Protein AF-A0A3B6U710-F1 (afdb_monomer_lite)

Organism: Triticum aestivum (NCBI:txid4565)

Radius of gyration: 18.51 Å; chains: 1; bounding box: 38×47×46 Å

pLDDT: mean 79.63, std 14.97, range [33.91, 98.0]

Structure (mmCIF, N/CA/C/O backbone):
data_AF-A0A3B6U710-F1
#
_entry.id   AF-A0A3B6U710-F1
#
loop_
_atom_site.group_PDB
_atom_site.id
_atom_site.type_symbol
_atom_site.label_atom_id
_atom_site.label_alt_id
_atom_site.label_comp_id
_atom_site.label_asym_id
_atom_site.label_entity_id
_atom_site.label_seq_id
_atom_site.pdbx_PDB_ins_code
_atom_site.Cartn_x
_atom_site.Cartn_y
_atom_site.Cartn_z
_atom_site.occupancy
_atom_site.B_iso_or_equiv
_atom_site.auth_seq_id
_atom_site.auth_comp_id
_atom_site.auth_asym_id
_atom_site.auth_atom_id
_atom_site.pdbx_PDB_model_num
ATOM 1 N N . MET A 1 1 ? -4.276 -5.204 -6.661 1.00 70.19 1 MET A N 1
ATOM 2 C CA . MET A 1 1 ? -5.181 -5.938 -5.745 1.00 70.19 1 MET A CA 1
ATOM 3 C C . MET A 1 1 ? -4.493 -6.264 -4.421 1.00 70.19 1 MET A C 1
ATOM 5 O O . MET A 1 1 ? -5.089 -6.031 -3.386 1.00 70.19 1 MET A O 1
ATOM 9 N N . GLN A 1 2 ? -3.241 -6.730 -4.441 1.00 84.25 2 GLN A N 1
ATOM 10 C CA . GLN A 1 2 ? -2.443 -7.056 -3.250 1.00 84.25 2 GLN A CA 1
ATOM 11 C C . GLN A 1 2 ? -2.265 -5.856 -2.309 1.00 84.25 2 GLN A C 1
ATOM 13 O O . GLN A 1 2 ? -2.496 -5.973 -1.114 1.00 84.25 2 GLN A O 1
ATOM 18 N N . VAL A 1 3 ? -1.920 -4.686 -2.856 1.00 84.31 3 VAL A N 1
ATOM 19 C CA . VAL A 1 3 ? -1.771 -3.455 -2.062 1.00 84.31 3 VAL A CA 1
ATOM 20 C C . VAL A 1 3 ? -3.086 -3.057 -1.385 1.00 84.31 3 VAL A C 1
ATOM 22 O O . VAL A 1 3 ? -3.087 -2.728 -0.208 1.00 84.31 3 VAL A O 1
ATOM 25 N N . GLU A 1 4 ? -4.218 -3.174 -2.084 1.00 86.25 4 GLU A N 1
ATOM 26 C CA . GLU A 1 4 ? -5.533 -2.858 -1.510 1.00 86.25 4 GLU A CA 1
ATOM 27 C C . GLU A 1 4 ? -5.940 -3.845 -0.403 1.00 86.25 4 GLU A C 1
ATOM 29 O O . GLU A 1 4 ? -6.604 -3.453 0.551 1.00 86.25 4 GLU A O 1
ATOM 34 N N . MET A 1 5 ? -5.520 -5.116 -0.485 1.00 90.81 5 MET A N 1
ATOM 35 C CA . MET A 1 5 ? -5.716 -6.085 0.604 1.00 90.81 5 MET A CA 1
ATOM 36 C C . MET A 1 5 ? -4.957 -5.657 1.863 1.00 90.81 5 MET A C 1
ATOM 38 O O . MET A 1 5 ? -5.516 -5.702 2.954 1.00 90.81 5 MET A O 1
ATOM 42 N N . VAL A 1 6 ? -3.716 -5.190 1.706 1.00 88.31 6 VAL A N 1
ATOM 43 C CA . VAL A 1 6 ? -2.879 -4.685 2.806 1.00 88.31 6 VAL A CA 1
ATOM 44 C C . VAL A 1 6 ? -3.433 -3.378 3.373 1.00 88.31 6 VAL A C 1
ATOM 46 O O . VAL A 1 6 ? -3.514 -3.233 4.587 1.00 88.31 6 VAL A O 1
ATOM 49 N N . HIS A 1 7 ? -3.880 -2.462 2.515 1.00 86.44 7 HIS A N 1
ATOM 50 C CA . HIS A 1 7 ? -4.551 -1.233 2.934 1.00 86.44 7 HIS A CA 1
ATOM 51 C C . HIS A 1 7 ? -5.850 -1.528 3.698 1.00 86.44 7 HIS A C 1
ATOM 53 O O . HIS A 1 7 ? -6.111 -0.971 4.755 1.00 86.44 7 HIS A O 1
ATOM 59 N N . THR A 1 8 ? -6.667 -2.458 3.200 1.00 90.19 8 THR A N 1
ATOM 60 C CA . THR A 1 8 ? -7.902 -2.855 3.888 1.00 90.19 8 THR A CA 1
ATOM 61 C C . THR A 1 8 ? -7.593 -3.505 5.235 1.00 90.19 8 THR A C 1
ATOM 63 O O . THR A 1 8 ? -8.267 -3.214 6.218 1.00 90.19 8 THR A O 1
ATOM 66 N N . MET A 1 9 ? -6.563 -4.353 5.293 1.00 91.62 9 MET A N 1
ATOM 67 C CA . MET A 1 9 ? -6.081 -4.958 6.533 1.00 91.62 9 MET A CA 1
ATOM 68 C C . MET A 1 9 ? -5.688 -3.895 7.564 1.00 91.62 9 MET A C 1
ATOM 70 O O . MET A 1 9 ? -6.132 -3.984 8.707 1.00 91.62 9 MET A O 1
ATOM 74 N N . SER A 1 10 ? -4.919 -2.875 7.164 1.00 88.62 10 SER A N 1
ATOM 75 C CA . SER A 1 10 ? -4.471 -1.830 8.090 1.00 88.62 10 SER A CA 1
ATOM 76 C C . SER A 1 10 ? -5.643 -1.046 8.670 1.00 88.62 10 SER A C 1
ATOM 78 O O . SER A 1 10 ? -5.697 -0.858 9.879 1.00 88.62 10 SER A O 1
ATOM 80 N N . LEU A 1 11 ? -6.630 -0.694 7.838 1.00 89.44 11 LEU A N 1
ATOM 81 C CA . LEU A 1 11 ? -7.843 -0.002 8.280 1.00 89.44 11 LEU A CA 1
ATOM 82 C C . LEU A 1 11 ? -8.676 -0.837 9.263 1.00 89.44 11 LEU A C 1
ATOM 84 O O . LEU A 1 11 ? -9.144 -0.313 10.266 1.00 89.44 11 LEU A O 1
ATOM 88 N N . VAL A 1 12 ? -8.853 -2.137 8.998 1.00 91.38 12 VAL A N 1
ATOM 89 C CA . VAL A 1 12 ? -9.599 -3.026 9.909 1.00 91.38 12 VAL A CA 1
ATOM 90 C C . VAL A 1 12 ? -8.900 -3.140 11.265 1.00 91.38 12 VAL A C 1
ATOM 92 O O . VAL A 1 12 ? -9.577 -3.221 12.289 1.00 91.38 12 VAL A O 1
ATOM 95 N N . HIS A 1 13 ? -7.566 -3.150 11.272 1.00 90.50 13 HIS A N 1
ATOM 96 C CA . HIS A 1 13 ? -6.779 -3.188 12.499 1.00 90.50 13 HIS A CA 1
ATOM 97 C C . HIS A 1 13 ? -6.835 -1.854 13.259 1.00 90.50 13 HIS A C 1
ATOM 99 O O . HIS A 1 13 ? -7.014 -1.867 14.474 1.00 90.50 13 HIS A O 1
ATOM 105 N N . ASP A 1 14 ? -6.737 -0.721 12.555 1.00 88.19 14 ASP A N 1
ATOM 106 C CA . ASP A 1 14 ? -6.836 0.624 13.141 1.00 88.19 14 ASP A CA 1
ATOM 107 C C . ASP A 1 14 ? -8.202 0.863 13.800 1.00 88.19 14 ASP A C 1
ATOM 109 O O . ASP A 1 14 ? -8.270 1.469 14.866 1.00 88.19 14 ASP A O 1
ATOM 113 N N . ASP A 1 15 ? -9.278 0.317 13.226 1.00 90.56 15 ASP A N 1
ATOM 114 C CA . ASP A 1 15 ? -10.631 0.460 13.768 1.00 90.56 15 ASP A CA 1
ATOM 115 C C . ASP A 1 15 ? -10.836 -0.274 15.112 1.00 90.56 15 ASP A C 1
ATOM 117 O O . ASP A 1 15 ? -11.856 -0.060 15.759 1.00 90.56 15 ASP A O 1
ATOM 121 N N . LEU A 1 16 ? -9.945 -1.180 15.539 1.00 89.94 16 LEU A N 1
ATOM 122 C CA . LEU A 1 16 ? -10.149 -1.972 16.763 1.00 89.94 16 LEU A CA 1
ATOM 123 C C . LEU A 1 16 ? -10.201 -1.100 18.036 1.00 89.94 16 LEU A C 1
ATOM 125 O O . LEU A 1 16 ? -9.501 -0.087 18.107 1.00 89.94 16 LEU A O 1
ATOM 129 N N . PRO A 1 17 ? -10.912 -1.537 19.099 1.00 91.25 17 PRO A N 1
ATOM 130 C CA . PRO A 1 17 ? -11.013 -0.782 20.356 1.00 91.25 17 PRO A CA 1
ATOM 131 C C . PRO A 1 17 ? -9.679 -0.485 21.050 1.00 91.25 17 PRO A C 1
ATOM 133 O O . PRO A 1 17 ? -9.544 0.480 21.796 1.00 91.25 17 PRO A O 1
ATOM 136 N N . CYS A 1 18 ? -8.663 -1.319 20.820 1.00 86.12 18 CYS A N 1
ATOM 137 C CA . CYS A 1 18 ? -7.318 -1.104 21.353 1.00 86.12 18 CYS A CA 1
ATOM 138 C C . CYS A 1 18 ? -6.475 -0.102 20.539 1.00 86.12 18 CYS A C 1
ATOM 140 O O . CYS A 1 18 ? -5.373 0.241 20.976 1.00 86.12 18 CYS A O 1
ATOM 142 N N . MET A 1 19 ? -6.975 0.344 19.383 1.00 86.44 19 MET A N 1
ATOM 143 C CA . MET A 1 19 ? -6.315 1.244 18.437 1.00 86.44 19 MET A CA 1
ATOM 144 C C . MET A 1 19 ? -7.052 2.595 18.385 1.00 86.44 19 MET A C 1
ATOM 146 O O . MET A 1 19 ? -6.828 3.415 19.278 1.00 86.44 19 MET A O 1
ATOM 150 N N . GLU A 1 20 ? -7.902 2.849 17.380 1.00 84.44 20 GLU A N 1
ATOM 151 C CA . GLU A 1 20 ? -8.693 4.090 17.266 1.00 84.44 20 GLU A CA 1
ATOM 152 C C . GLU A 1 20 ? -10.131 3.967 17.812 1.00 84.44 20 GLU A C 1
ATOM 154 O O . GLU A 1 20 ? -10.748 4.998 18.069 1.00 84.44 20 GLU A O 1
ATOM 159 N N . ASP A 1 21 ? -10.639 2.750 18.054 1.00 88.12 21 ASP A N 1
ATOM 160 C CA . ASP A 1 21 ? -12.011 2.492 18.546 1.00 88.12 21 ASP A CA 1
ATOM 161 C C . ASP A 1 21 ? -13.114 3.092 17.642 1.00 88.12 21 ASP A C 1
ATOM 163 O O . ASP A 1 21 ? -14.137 3.618 18.087 1.00 88.12 21 ASP A O 1
ATOM 167 N N . ASP A 1 22 ? -12.896 3.032 16.325 1.00 89.75 22 ASP A N 1
ATOM 168 C CA . ASP A 1 22 ? -13.805 3.599 15.332 1.00 89.75 22 ASP A CA 1
ATOM 169 C C . ASP A 1 22 ? -15.003 2.680 15.063 1.00 89.75 22 ASP A C 1
ATOM 171 O O . ASP A 1 22 ? -14.880 1.528 14.645 1.00 89.75 22 ASP A O 1
ATOM 175 N N . HIS A 1 23 ? -16.216 3.217 15.192 1.00 92.94 23 HIS A N 1
ATOM 176 C CA . HIS A 1 23 ? -17.442 2.453 14.926 1.00 92.94 23 HIS A CA 1
ATOM 177 C C . HIS A 1 23 ? -17.896 2.503 13.459 1.00 92.94 23 HIS A C 1
ATOM 179 O O . HIS A 1 23 ? -18.722 1.689 13.032 1.00 92.94 23 HIS A O 1
ATOM 185 N N . LEU A 1 24 ? -17.403 3.474 12.681 1.00 91.62 24 LEU A N 1
ATOM 186 C CA . LEU A 1 24 ? -17.778 3.683 11.282 1.00 91.62 24 LEU A CA 1
ATOM 187 C C . LEU A 1 24 ? -16.549 3.907 10.399 1.00 91.62 24 LEU A C 1
ATOM 189 O O . LEU A 1 24 ? -15.720 4.759 10.689 1.00 91.62 24 LEU A O 1
ATOM 193 N N . ARG A 1 25 ? -16.517 3.247 9.239 1.00 88.06 25 ARG A N 1
ATOM 194 C CA . ARG A 1 25 ? -15.529 3.486 8.182 1.00 88.06 25 ARG A CA 1
ATOM 195 C C . ARG A 1 25 ? -16.198 3.518 6.819 1.00 88.06 25 ARG A C 1
ATOM 197 O O . ARG A 1 25 ? -17.036 2.677 6.496 1.00 88.06 25 ARG A O 1
ATOM 204 N N . ARG A 1 26 ? -15.856 4.526 6.005 1.00 87.12 26 ARG A N 1
ATOM 205 C CA . ARG A 1 26 ? -16.440 4.742 4.662 1.00 87.12 26 ARG A CA 1
ATOM 206 C C . ARG A 1 26 ? -17.988 4.704 4.680 1.00 87.12 26 ARG A C 1
ATOM 208 O O . ARG A 1 26 ? -18.620 4.152 3.782 1.00 87.12 26 ARG A O 1
ATOM 215 N N . GLY A 1 27 ? -18.592 5.262 5.736 1.00 90.69 27 GLY A N 1
ATOM 216 C CA . GLY A 1 27 ? -20.048 5.344 5.926 1.00 90.69 27 GLY A CA 1
ATOM 217 C C . GLY A 1 27 ? -20.743 4.045 6.356 1.00 90.69 27 GLY A C 1
ATOM 218 O O . GLY A 1 27 ? -21.972 3.993 6.338 1.00 90.69 27 GLY A O 1
ATOM 219 N N . LYS A 1 28 ? -20.000 2.994 6.724 1.00 93.06 28 LYS A N 1
ATOM 220 C CA . LYS A 1 28 ? -20.543 1.699 7.164 1.00 93.06 28 LYS A CA 1
ATOM 221 C C . LYS A 1 28 ? -19.973 1.291 8.528 1.00 93.06 28 LYS A C 1
ATOM 223 O O . LYS A 1 28 ? -18.875 1.732 8.853 1.00 93.06 28 LYS A O 1
ATOM 228 N N . PRO A 1 29 ? -20.679 0.447 9.305 1.00 96.12 29 PRO A N 1
ATOM 229 C CA . PRO A 1 29 ? -20.131 -0.138 10.527 1.00 96.12 29 PRO A CA 1
ATOM 230 C C . PRO A 1 29 ? -18.800 -0.853 10.276 1.00 96.12 29 PRO A C 1
ATOM 232 O O . PRO A 1 29 ? -18.656 -1.547 9.264 1.00 96.12 29 PRO A O 1
ATOM 235 N N . THR A 1 30 ? -17.842 -0.671 11.182 1.00 95.38 30 THR A N 1
ATOM 236 C CA . THR A 1 30 ? -16.510 -1.287 11.093 1.00 95.38 30 THR A CA 1
ATOM 237 C C . THR A 1 30 ? -16.567 -2.796 11.327 1.00 95.38 30 THR A C 1
ATOM 239 O O . THR A 1 30 ? -17.557 -3.345 11.818 1.00 95.38 30 THR A O 1
ATOM 242 N N . CYS A 1 31 ? -15.505 -3.505 10.931 1.00 95.50 31 CYS A N 1
ATOM 243 C CA . CYS A 1 31 ? -15.486 -4.971 10.937 1.00 95.50 31 CYS A CA 1
ATOM 244 C C . CYS A 1 31 ? -15.767 -5.550 12.333 1.00 95.50 31 CYS A C 1
ATOM 246 O O . CYS A 1 31 ? -16.567 -6.476 12.469 1.00 95.50 31 CYS A O 1
ATOM 248 N N . HIS A 1 32 ? -15.167 -4.965 13.375 1.00 97.31 32 HIS A N 1
ATOM 249 C CA . HIS A 1 32 ? -15.332 -5.435 14.748 1.00 97.31 32 HIS A CA 1
ATOM 250 C C . HIS A 1 32 ? -16.740 -5.152 15.300 1.00 97.31 32 HIS A C 1
ATOM 252 O O . HIS A 1 32 ? -17.249 -5.951 16.082 1.00 97.31 32 HIS A O 1
ATOM 258 N N . ILE A 1 33 ? -17.412 -4.087 14.845 1.00 97.62 33 ILE A N 1
ATOM 259 C CA . ILE A 1 33 ? -18.809 -3.801 15.209 1.00 97.62 33 ILE A CA 1
ATOM 260 C C . ILE A 1 33 ? -19.759 -4.854 14.632 1.00 97.62 33 ILE A C 1
ATOM 262 O O . ILE A 1 33 ? -20.729 -5.239 15.282 1.00 97.62 33 ILE A O 1
ATOM 266 N N . VAL A 1 34 ? -19.497 -5.333 13.414 1.00 98.00 34 VAL A N 1
ATOM 267 C CA . VAL A 1 34 ? -20.375 -6.303 12.740 1.00 98.00 34 VAL A CA 1
ATOM 268 C C . VAL A 1 34 ? -20.077 -7.743 13.160 1.00 98.00 34 VAL A C 1
ATOM 270 O O . VAL A 1 34 ? -21.005 -8.526 13.355 1.00 98.00 34 VAL A O 1
ATOM 273 N N . TYR A 1 35 ? -18.798 -8.104 13.279 1.00 96.94 35 TYR A N 1
ATOM 274 C CA . TYR A 1 35 ? -18.353 -9.497 13.418 1.00 96.94 35 TYR A CA 1
ATOM 275 C C . TYR A 1 35 ? -17.616 -9.798 14.732 1.00 96.94 35 TYR A C 1
ATOM 277 O O . TYR A 1 35 ? -17.280 -10.953 14.993 1.00 96.94 35 TYR A O 1
ATOM 285 N N . GLY A 1 36 ? -17.390 -8.788 15.572 1.00 97.44 36 GLY A N 1
ATOM 286 C CA . GLY A 1 36 ? -16.628 -8.898 16.813 1.00 97.44 36 GLY A CA 1
ATOM 287 C C . GLY A 1 36 ? -15.115 -8.769 16.614 1.00 97.44 36 GLY A C 1
ATOM 288 O O . GLY A 1 36 ? -14.570 -9.068 15.548 1.00 97.44 36 GLY A O 1
ATOM 289 N N . GLU A 1 37 ? -14.422 -8.352 17.674 1.00 97.25 37 GLU A N 1
ATOM 290 C CA . GLU A 1 37 ? -12.967 -8.137 17.681 1.00 97.25 37 GLU A CA 1
ATOM 291 C C . GLU A 1 37 ? -12.150 -9.369 17.248 1.00 97.25 37 GLU A C 1
ATOM 293 O O . GLU A 1 37 ? -11.257 -9.206 16.414 1.00 97.25 37 GLU A O 1
ATOM 298 N N . PRO A 1 38 ? -12.447 -10.610 17.704 1.00 97.31 38 PRO A N 1
ATOM 299 C CA . PRO A 1 38 ? -11.641 -11.767 17.312 1.00 97.31 38 PRO A CA 1
ATOM 300 C C . PRO A 1 38 ? -11.681 -12.038 15.804 1.00 97.31 38 PRO A C 1
ATOM 302 O O . PRO A 1 38 ? -10.674 -12.413 15.209 1.00 97.31 38 PRO A O 1
ATOM 305 N N . ILE A 1 39 ? -12.840 -11.833 15.168 1.00 97.25 39 ILE A N 1
ATOM 306 C CA . ILE A 1 39 ? -12.995 -12.030 13.723 1.00 97.25 39 ILE A CA 1
ATOM 307 C C . ILE A 1 39 ? -12.334 -10.893 12.949 1.00 97.25 39 ILE A C 1
ATOM 309 O O . ILE A 1 39 ? -11.713 -11.150 11.918 1.00 97.25 39 ILE A O 1
ATOM 313 N N . ALA A 1 40 ? -12.421 -9.655 13.439 1.00 95.19 40 ALA A N 1
ATOM 314 C CA . ALA A 1 40 ? -11.723 -8.529 12.830 1.00 95.19 40 ALA A CA 1
ATOM 315 C C . ALA A 1 40 ? -10.199 -8.746 12.828 1.00 95.19 40 ALA A C 1
ATOM 317 O O . ALA A 1 40 ? -9.580 -8.618 11.774 1.00 95.19 40 ALA A O 1
ATOM 318 N N . ALA A 1 41 ? -9.620 -9.199 13.945 1.00 92.56 41 ALA A N 1
ATOM 319 C CA . ALA A 1 41 ? -8.197 -9.541 14.022 1.00 92.56 41 ALA A CA 1
ATOM 320 C C . ALA A 1 41 ? -7.806 -10.657 13.032 1.00 92.56 41 ALA A C 1
ATOM 322 O O . ALA A 1 41 ? -6.885 -10.489 12.236 1.00 92.56 41 ALA A O 1
ATOM 323 N N . LEU A 1 42 ? -8.560 -11.763 12.990 1.00 95.88 42 LEU A N 1
ATOM 324 C CA . LEU A 1 42 ? -8.298 -12.856 12.039 1.00 95.88 42 LEU A CA 1
ATOM 325 C C . LEU A 1 42 ? -8.493 -12.439 10.574 1.00 95.88 42 LEU A C 1
ATOM 327 O O . LEU A 1 42 ? -7.852 -12.989 9.674 1.00 95.88 42 LEU A O 1
ATOM 331 N N . THR A 1 43 ? -9.376 -11.473 10.315 1.00 95.31 43 THR A N 1
ATOM 332 C CA . THR A 1 43 ? -9.562 -10.892 8.980 1.00 95.31 43 THR A CA 1
ATOM 333 C C . THR A 1 43 ? -8.304 -10.149 8.547 1.00 95.31 43 THR A C 1
ATOM 335 O O . THR A 1 43 ? -7.898 -10.289 7.392 1.00 95.31 43 THR A O 1
ATOM 338 N N . CYS A 1 44 ? -7.651 -9.425 9.460 1.00 92.88 44 CYS A N 1
ATOM 339 C CA . CYS A 1 44 ? -6.379 -8.767 9.179 1.00 92.88 44 CYS A CA 1
ATOM 340 C C . CYS A 1 44 ? -5.303 -9.779 8.775 1.00 92.88 44 CYS A C 1
ATOM 342 O O . CYS A 1 44 ? -4.728 -9.664 7.690 1.00 92.88 44 CYS A O 1
ATOM 344 N N . ASP A 1 45 ? -5.105 -10.819 9.588 1.00 94.19 45 ASP A N 1
ATOM 345 C CA . ASP A 1 45 ? -4.129 -11.881 9.313 1.00 94.19 45 ASP A CA 1
ATOM 346 C C . ASP A 1 45 ? -4.397 -12.560 7.960 1.00 94.19 45 ASP A C 1
ATOM 348 O O . ASP A 1 45 ? -3.485 -12.803 7.164 1.00 94.19 45 ASP A O 1
ATOM 352 N N . SER A 1 46 ? -5.675 -12.818 7.666 1.00 95.75 46 SER A N 1
ATOM 353 C CA . SER A 1 46 ? -6.106 -13.464 6.423 1.00 95.75 46 SER A CA 1
ATOM 354 C C . SER A 1 46 ? -5.862 -12.588 5.195 1.00 95.75 46 SER A C 1
ATOM 356 O O . SER A 1 46 ? -5.389 -13.086 4.175 1.00 95.75 46 SER A O 1
ATOM 358 N N . LEU A 1 47 ? -6.165 -11.288 5.271 1.00 94.06 47 LEU A N 1
ATOM 359 C CA . LEU A 1 47 ? -5.933 -10.343 4.174 1.00 94.06 47 LEU A CA 1
ATOM 360 C C . LEU A 1 47 ? -4.440 -10.162 3.892 1.00 94.06 47 LEU A C 1
ATOM 362 O O . LEU A 1 47 ? -4.043 -10.121 2.726 1.00 94.06 47 LEU A O 1
ATOM 366 N N . LEU A 1 48 ? -3.614 -10.111 4.940 1.00 92.06 48 LEU A N 1
ATOM 367 C CA . LEU A 1 48 ? -2.162 -10.044 4.801 1.00 92.06 48 LEU A CA 1
ATOM 368 C C . LEU A 1 48 ? -1.613 -11.301 4.112 1.00 92.06 48 LEU A C 1
ATOM 370 O O . LEU A 1 48 ? -0.877 -11.195 3.129 1.00 92.06 48 LEU A O 1
ATOM 374 N N . ALA A 1 49 ? -2.019 -12.490 4.565 1.00 93.19 49 ALA A N 1
ATOM 375 C CA . ALA A 1 49 ? -1.622 -13.751 3.938 1.00 93.19 49 ALA A CA 1
ATOM 376 C C . ALA A 1 49 ? -2.089 -13.838 2.473 1.00 93.19 49 ALA A C 1
ATOM 378 O O . ALA A 1 49 ? -1.322 -14.232 1.588 1.00 93.19 49 ALA A O 1
ATOM 379 N N . LEU A 1 50 ? -3.325 -13.413 2.197 1.00 93.31 50 LEU A N 1
ATOM 380 C CA . LEU A 1 50 ? -3.901 -13.419 0.855 1.00 93.31 50 LEU A CA 1
ATOM 381 C C . LEU A 1 50 ? -3.158 -12.474 -0.099 1.00 93.31 50 LEU A C 1
ATOM 383 O O . LEU A 1 50 ? -2.995 -12.812 -1.273 1.00 93.31 50 LEU A O 1
ATOM 387 N N . ALA A 1 51 ? -2.661 -11.333 0.387 1.00 91.62 51 ALA A N 1
ATOM 388 C CA . ALA A 1 51 ? -1.871 -10.405 -0.419 1.00 91.62 51 ALA A CA 1
ATOM 389 C C . ALA A 1 51 ? -0.590 -11.065 -0.957 1.00 91.62 51 ALA A C 1
ATOM 391 O O . ALA A 1 51 ? -0.316 -10.982 -2.159 1.00 91.62 51 ALA A O 1
ATOM 392 N N . PHE A 1 52 ? 0.153 -11.777 -0.101 1.00 92.12 52 PHE A N 1
ATOM 393 C CA . PHE A 1 52 ? 1.351 -12.521 -0.509 1.00 92.12 52 PHE A CA 1
ATOM 394 C C . PHE A 1 52 ? 1.013 -13.722 -1.391 1.00 92.12 52 PHE A C 1
ATOM 396 O O . PHE A 1 52 ? 1.669 -13.933 -2.412 1.00 92.12 52 PHE A O 1
ATOM 403 N N . GLN A 1 53 ? -0.043 -14.474 -1.068 1.00 91.75 53 GLN A N 1
ATOM 404 C CA . GLN A 1 53 ? -0.481 -15.602 -1.892 1.00 91.75 53 GLN A CA 1
ATOM 405 C C . GLN A 1 53 ? -0.856 -15.152 -3.310 1.00 91.75 53 GLN A C 1
ATOM 407 O O . GLN A 1 53 ? -0.441 -15.771 -4.290 1.00 91.75 53 GLN A O 1
ATOM 412 N N . HIS A 1 54 ? -1.612 -14.060 -3.438 1.00 90.38 54 HIS A N 1
ATOM 413 C CA . HIS A 1 54 ? -1.998 -13.516 -4.738 1.00 90.38 54 HIS A CA 1
ATOM 414 C C . HIS A 1 54 ? -0.794 -12.958 -5.516 1.00 90.38 54 HIS A C 1
ATOM 416 O O . HIS A 1 54 ? -0.831 -12.874 -6.738 1.00 90.38 54 HIS A O 1
ATOM 422 N N . MET A 1 55 ? 0.284 -12.564 -4.837 1.00 87.69 55 MET A N 1
ATOM 423 C CA . MET A 1 55 ? 1.527 -12.147 -5.487 1.00 87.69 55 MET A CA 1
ATOM 424 C C . MET A 1 55 ? 2.387 -13.330 -5.942 1.00 87.69 55 MET A C 1
ATOM 426 O O . MET A 1 55 ? 3.017 -13.267 -6.984 1.00 87.69 55 MET A O 1
ATOM 430 N N . ALA A 1 56 ? 2.409 -14.424 -5.185 1.00 89.19 56 ALA A N 1
ATOM 431 C CA . ALA A 1 56 ? 3.200 -15.604 -5.529 1.00 89.19 56 ALA A CA 1
ATOM 432 C C . ALA A 1 56 ? 2.499 -16.536 -6.541 1.00 89.19 56 ALA A C 1
ATOM 434 O O . ALA A 1 56 ? 3.111 -17.460 -7.075 1.00 89.19 56 ALA A O 1
ATOM 435 N N . SER A 1 57 ? 1.204 -16.328 -6.790 1.00 87.50 57 SER A N 1
ATOM 436 C CA . SER A 1 57 ? 0.398 -17.166 -7.677 1.00 87.50 57 SER A CA 1
ATOM 437 C C . SER A 1 57 ? 0.719 -16.917 -9.153 1.00 87.50 57 SER A C 1
ATOM 439 O O . SER A 1 57 ? 0.482 -15.833 -9.679 1.00 87.50 57 SER A O 1
ATOM 441 N N . VAL A 1 58 ? 1.150 -17.965 -9.861 1.00 73.50 58 VAL A N 1
ATOM 442 C CA . VAL A 1 58 ? 1.433 -17.931 -11.311 1.00 73.50 58 VAL A CA 1
ATOM 443 C C . VAL A 1 58 ? 0.209 -17.491 -12.127 1.00 73.50 58 VAL A C 1
ATOM 445 O O . VAL A 1 58 ? 0.342 -16.777 -13.114 1.00 73.50 58 VAL A O 1
ATOM 448 N N . ASN A 1 59 ? -0.998 -17.849 -11.681 1.00 81.69 59 ASN A N 1
ATOM 449 C CA . ASN A 1 59 ? -2.248 -17.494 -12.365 1.00 81.69 59 ASN A CA 1
ATOM 450 C C . ASN A 1 59 ? -2.612 -16.005 -12.248 1.00 81.69 59 ASN A C 1
ATOM 452 O O . ASN A 1 59 ? -3.565 -15.558 -12.882 1.00 81.69 59 ASN A O 1
ATOM 456 N N . SER A 1 60 ? -1.894 -15.244 -11.421 1.00 82.50 60 SER A N 1
ATOM 457 C CA . SER A 1 60 ? -2.127 -13.811 -11.228 1.00 82.50 60 SER A CA 1
ATOM 458 C C . SER A 1 60 ? -1.404 -12.949 -12.268 1.00 82.50 60 SER A C 1
ATOM 460 O O . SER A 1 60 ? -1.509 -11.722 -12.219 1.00 82.50 60 SER A O 1
ATOM 462 N N . TYR A 1 61 ? -0.700 -13.576 -13.214 1.00 83.69 61 TYR A N 1
ATOM 463 C CA . TYR A 1 61 ? 0.132 -12.916 -14.210 1.00 83.69 61 TYR A CA 1
ATOM 464 C C . TYR A 1 61 ? -0.220 -13.355 -15.642 1.00 83.69 61 TYR A C 1
ATOM 466 O O . TYR A 1 61 ? -0.650 -14.492 -15.851 1.00 83.69 61 TYR A O 1
ATOM 474 N N . PRO A 1 62 ? -0.060 -12.462 -16.640 1.00 81.50 62 PRO A N 1
ATOM 475 C CA . PRO A 1 62 ? -0.201 -12.806 -18.051 1.00 81.50 62 PRO A CA 1
ATOM 476 C C . PRO A 1 62 ? 0.652 -14.021 -18.468 1.00 81.50 62 PRO A C 1
ATOM 478 O O . PRO A 1 62 ? 1.788 -14.160 -18.009 1.00 81.50 62 PRO A O 1
ATOM 481 N N . PRO A 1 63 ? 0.141 -14.895 -19.355 1.00 77.50 63 PRO A N 1
ATOM 482 C CA . PRO A 1 63 ? 0.815 -16.140 -19.733 1.00 77.50 63 PRO A CA 1
ATOM 483 C C . PRO A 1 63 ? 2.069 -15.936 -20.600 1.00 77.50 63 PRO A C 1
ATOM 485 O O . PRO A 1 63 ? 2.826 -16.879 -20.809 1.00 77.50 63 PRO A O 1
ATOM 488 N N . ASP A 1 64 ? 2.280 -14.734 -21.132 1.00 82.25 64 ASP A N 1
ATOM 489 C CA . ASP A 1 64 ? 3.353 -14.358 -22.057 1.00 82.25 64 ASP A CA 1
ATOM 490 C C . ASP A 1 64 ? 4.594 -13.766 -21.365 1.00 82.25 64 ASP A C 1
ATOM 492 O O . ASP A 1 64 ? 5.505 -13.262 -22.025 1.00 82.25 64 ASP A O 1
ATOM 496 N N . ILE A 1 65 ? 4.656 -13.831 -20.036 1.00 81.31 65 ILE A N 1
ATOM 497 C CA . ILE A 1 65 ? 5.778 -13.294 -19.271 1.00 81.31 65 ILE A CA 1
ATOM 498 C C . ILE A 1 65 ? 6.970 -14.267 -19.270 1.00 81.31 65 ILE A C 1
ATOM 500 O O . ILE A 1 65 ? 6.819 -15.460 -19.028 1.00 81.31 65 ILE A O 1
ATOM 504 N N . ASP A 1 66 ? 8.173 -13.719 -19.476 1.00 81.94 66 ASP A N 1
ATOM 505 C CA . ASP A 1 66 ? 9.471 -14.400 -19.333 1.00 81.94 66 ASP A CA 1
ATOM 506 C C . ASP A 1 66 ? 9.636 -14.977 -17.905 1.00 81.94 66 ASP A C 1
ATOM 508 O O . ASP A 1 66 ? 9.813 -14.192 -16.964 1.00 81.94 66 ASP A O 1
ATOM 512 N N . PRO A 1 67 ? 9.585 -16.314 -17.717 1.00 77.56 67 PRO A N 1
ATOM 513 C CA . PRO A 1 67 ? 9.571 -16.931 -16.390 1.00 77.56 67 PRO A CA 1
ATOM 514 C C . PRO A 1 67 ? 10.812 -16.606 -15.554 1.00 77.56 67 PRO A C 1
ATOM 516 O O . PRO A 1 67 ? 10.688 -16.322 -14.362 1.00 77.56 67 PRO A O 1
ATOM 519 N N . ASP A 1 68 ? 11.993 -16.571 -16.178 1.00 78.19 68 ASP A N 1
ATOM 520 C CA . ASP A 1 68 ? 13.268 -16.399 -15.474 1.00 78.19 68 ASP A CA 1
ATOM 521 C C . ASP A 1 68 ? 13.392 -14.985 -14.897 1.00 78.19 68 ASP A C 1
ATOM 523 O O . ASP A 1 68 ? 13.786 -14.788 -13.743 1.00 78.19 68 ASP A O 1
ATOM 527 N N . LYS A 1 69 ? 12.990 -13.972 -15.672 1.00 79.25 69 LYS A N 1
ATOM 528 C CA . LYS A 1 69 ? 12.958 -12.582 -15.188 1.00 79.25 69 LYS A CA 1
ATOM 529 C C . LYS A 1 69 ? 11.807 -12.343 -14.225 1.00 79.25 69 LYS A C 1
ATOM 531 O O . LYS A 1 69 ? 11.916 -11.501 -13.336 1.00 79.25 69 LYS A O 1
ATOM 536 N N . HIS A 1 70 ? 10.700 -13.052 -14.403 1.00 83.12 70 HIS A N 1
ATOM 537 C CA . HIS A 1 70 ? 9.507 -12.854 -13.602 1.00 83.12 70 HIS A CA 1
ATOM 538 C C . HIS A 1 70 ? 9.665 -13.343 -12.175 1.00 83.12 70 HIS A C 1
ATOM 540 O O . HIS A 1 70 ? 9.334 -12.600 -11.255 1.00 83.12 70 HIS A O 1
ATOM 546 N N . THR A 1 71 ? 10.223 -14.536 -11.970 1.00 84.81 71 THR A N 1
ATOM 547 C CA . THR A 1 71 ? 10.446 -15.060 -10.619 1.00 84.81 71 THR A CA 1
ATOM 548 C C . THR A 1 71 ? 11.324 -14.118 -9.799 1.00 84.81 71 THR A C 1
ATOM 550 O O . THR A 1 71 ? 10.966 -13.786 -8.671 1.00 84.81 71 THR A O 1
ATOM 553 N N . ALA A 1 72 ? 12.417 -13.609 -10.381 1.00 86.12 72 ALA A N 1
ATOM 554 C CA . ALA A 1 72 ? 13.277 -12.630 -9.715 1.00 86.12 72 ALA A CA 1
ATOM 555 C C . ALA A 1 72 ? 12.511 -11.345 -9.347 1.00 86.12 72 ALA A C 1
ATOM 557 O O . ALA A 1 72 ? 12.597 -10.877 -8.214 1.00 86.12 72 ALA A O 1
ATOM 558 N N . ARG A 1 73 ? 11.696 -10.813 -10.268 1.00 88.81 73 ARG A N 1
ATOM 559 C CA . ARG A 1 73 ? 10.867 -9.623 -10.010 1.00 88.81 73 ARG A CA 1
ATOM 560 C C . ARG A 1 73 ? 9.839 -9.861 -8.910 1.00 88.81 73 ARG A C 1
ATOM 562 O O . ARG A 1 73 ? 9.690 -9.004 -8.050 1.00 88.81 73 ARG A O 1
ATOM 569 N N . VAL A 1 74 ? 9.152 -11.004 -8.904 1.00 89.81 74 VAL A N 1
ATOM 570 C CA . VAL A 1 74 ? 8.169 -11.348 -7.861 1.00 89.81 74 VAL A CA 1
ATOM 571 C C . VAL A 1 74 ? 8.833 -11.391 -6.487 1.00 89.81 74 VAL A C 1
ATOM 573 O O . VAL A 1 74 ? 8.289 -10.829 -5.544 1.00 89.81 74 VAL A O 1
ATOM 576 N N . VAL A 1 75 ? 10.030 -11.973 -6.373 1.00 89.81 75 VAL A N 1
ATOM 577 C CA . VAL A 1 75 ? 10.788 -11.974 -5.110 1.00 89.81 75 VAL A CA 1
ATOM 578 C C . VAL A 1 75 ? 11.115 -10.548 -4.657 1.00 89.81 75 VAL A C 1
ATOM 580 O O . VAL A 1 75 ? 10.860 -10.215 -3.502 1.00 89.81 75 VAL A O 1
ATOM 583 N N . CYS A 1 76 ? 11.598 -9.685 -5.556 1.00 88.19 76 CYS A N 1
ATOM 584 C CA . CYS A 1 76 ? 11.860 -8.277 -5.236 1.00 88.19 76 CYS A CA 1
ATOM 585 C C . CYS A 1 76 ? 10.595 -7.530 -4.785 1.00 88.19 76 CYS A C 1
ATOM 587 O O . CYS A 1 76 ? 10.652 -6.701 -3.887 1.00 88.19 76 CYS A O 1
ATOM 589 N N . VAL A 1 77 ? 9.445 -7.822 -5.392 1.00 89.69 77 VAL A N 1
ATOM 590 C CA . VAL A 1 77 ? 8.159 -7.188 -5.061 1.00 89.69 77 VAL A CA 1
ATOM 591 C C . VAL A 1 77 ? 7.635 -7.675 -3.704 1.00 89.69 77 VAL A C 1
ATOM 593 O O . VAL A 1 77 ? 7.082 -6.880 -2.947 1.00 89.69 77 VAL A O 1
ATOM 596 N N . ILE A 1 78 ? 7.816 -8.960 -3.379 1.00 90.75 78 ILE A N 1
ATOM 597 C CA . ILE A 1 78 ? 7.478 -9.521 -2.062 1.00 90.75 78 ILE A CA 1
ATOM 598 C C . ILE A 1 78 ? 8.315 -8.845 -0.976 1.00 90.75 78 ILE A C 1
ATOM 600 O O . ILE A 1 78 ? 7.761 -8.417 0.034 1.00 90.75 78 ILE A O 1
ATOM 604 N N . ASP A 1 79 ? 9.625 -8.738 -1.196 1.00 88.75 79 ASP A N 1
ATOM 605 C CA . ASP A 1 79 ? 10.551 -8.058 -0.289 1.00 88.75 79 ASP A CA 1
ATOM 606 C C . ASP A 1 79 ? 10.180 -6.577 -0.111 1.00 88.75 79 ASP A C 1
ATOM 608 O O . ASP A 1 79 ? 10.110 -6.075 1.011 1.00 88.75 79 ASP A O 1
ATOM 612 N N . GLU A 1 80 ? 9.827 -5.905 -1.208 1.00 86.75 80 GLU A N 1
ATOM 613 C CA . GLU A 1 80 ? 9.367 -4.520 -1.184 1.00 86.75 80 GLU A CA 1
ATOM 614 C C . GLU A 1 80 ? 8.120 -4.329 -0.326 1.00 86.75 80 GLU A C 1
ATOM 616 O O . GLU A 1 80 ? 8.094 -3.489 0.576 1.00 86.75 80 GLU A O 1
ATOM 621 N N . LEU A 1 81 ? 7.098 -5.146 -0.576 1.00 87.31 81 LEU A N 1
ATOM 622 C CA . LEU A 1 81 ? 5.861 -5.093 0.184 1.00 87.31 81 LEU A CA 1
ATOM 623 C C . LEU A 1 81 ? 6.115 -5.412 1.664 1.00 87.31 81 LEU A C 1
ATOM 625 O O . LEU A 1 81 ? 5.590 -4.722 2.536 1.00 87.31 81 LEU A O 1
ATOM 629 N N . ALA A 1 82 ? 6.929 -6.428 1.959 1.00 87.06 82 ALA A N 1
ATOM 630 C CA . ALA A 1 82 ? 7.238 -6.833 3.326 1.00 87.06 82 ALA A CA 1
ATOM 631 C C . ALA A 1 82 ? 7.935 -5.718 4.117 1.00 87.06 82 ALA A C 1
ATOM 633 O O . ALA A 1 82 ? 7.546 -5.457 5.257 1.00 87.06 82 ALA A O 1
ATOM 634 N N . ARG A 1 83 ? 8.905 -5.018 3.516 1.00 83.50 83 ARG A N 1
ATOM 635 C CA . ARG A 1 83 ? 9.581 -3.877 4.155 1.00 83.50 83 ARG A CA 1
ATOM 636 C C . ARG A 1 83 ? 8.608 -2.750 4.472 1.00 83.50 83 ARG A C 1
ATOM 638 O O . ARG A 1 83 ? 8.612 -2.225 5.582 1.00 83.50 83 ARG A O 1
ATOM 64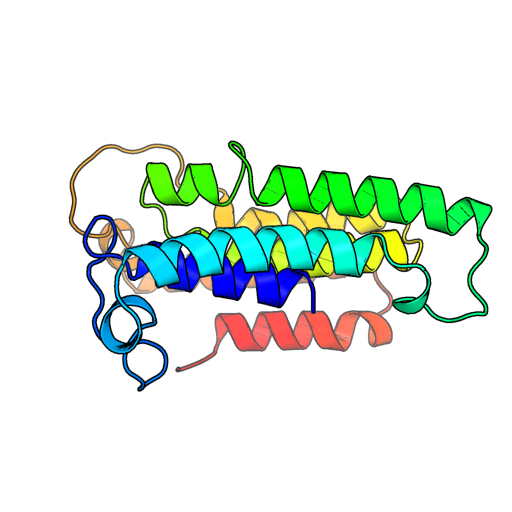5 N N . CYS A 1 84 ? 7.746 -2.413 3.518 1.00 80.56 84 CYS A N 1
ATOM 646 C CA . CYS A 1 84 ? 6.782 -1.336 3.695 1.00 80.56 84 CYS A CA 1
ATOM 647 C C . CYS A 1 84 ? 5.666 -1.679 4.683 1.00 80.56 84 CYS A C 1
ATOM 649 O O . CYS A 1 84 ? 5.129 -0.773 5.310 1.00 80.56 84 CYS A O 1
ATOM 651 N N . ILE A 1 85 ? 5.317 -2.954 4.859 1.00 83.88 85 ILE A N 1
ATOM 652 C CA . ILE A 1 85 ? 4.370 -3.374 5.902 1.00 83.88 85 ILE A CA 1
ATOM 653 C C . ILE A 1 85 ? 5.053 -3.432 7.270 1.00 83.88 85 ILE A C 1
ATOM 655 O O . ILE A 1 85 ? 4.445 -3.074 8.274 1.00 83.88 85 ILE A O 1
ATOM 659 N N . GLY A 1 86 ? 6.296 -3.906 7.314 1.00 78.50 86 GLY A N 1
ATOM 660 C CA . GLY A 1 86 ? 6.999 -4.259 8.540 1.00 78.50 86 GLY A CA 1
ATOM 661 C C . GLY A 1 86 ? 7.445 -3.079 9.405 1.00 78.50 86 GLY A C 1
ATOM 662 O O . GLY A 1 86 ? 6.923 -1.964 9.362 1.00 78.50 86 GLY A O 1
ATOM 663 N N . SER A 1 87 ? 8.460 -3.344 10.225 1.00 74.25 87 SER A N 1
ATOM 664 C CA . SER A 1 87 ? 8.976 -2.433 11.254 1.00 74.25 87 SER A CA 1
ATOM 665 C C . SER A 1 87 ? 9.659 -1.168 10.729 1.00 74.25 87 SER A C 1
ATOM 667 O O . SER A 1 87 ? 10.092 -0.348 11.531 1.00 74.25 87 SER A O 1
ATOM 669 N N . GLU A 1 88 ? 9.786 -1.015 9.414 1.00 71.75 88 GLU A N 1
ATOM 670 C CA . GLU A 1 88 ? 10.353 0.173 8.765 1.00 71.75 88 GLU A CA 1
ATOM 671 C C . GLU A 1 88 ? 9.281 1.027 8.067 1.00 71.75 88 GLU A C 1
ATOM 673 O O . GLU A 1 88 ? 9.588 2.110 7.577 1.00 71.75 88 GLU A O 1
ATOM 678 N N . GLY A 1 89 ? 8.026 0.563 8.025 1.00 74.00 89 GLY A N 1
ATOM 679 C CA . GLY A 1 89 ? 6.937 1.231 7.317 1.00 74.00 89 GLY A CA 1
ATOM 680 C C . GLY A 1 89 ? 5.652 1.297 8.138 1.00 74.00 89 GLY A C 1
ATOM 681 O O . GLY A 1 89 ? 5.597 1.966 9.168 1.00 74.00 89 GLY A O 1
ATOM 682 N N . LEU A 1 90 ? 4.602 0.625 7.667 1.00 77.56 90 LEU A N 1
ATOM 683 C CA . LEU A 1 90 ? 3.238 0.710 8.188 1.00 77.56 90 LEU A CA 1
ATOM 684 C C . LEU A 1 90 ? 3.155 0.423 9.692 1.00 77.56 90 LEU A C 1
ATOM 686 O O . LEU A 1 90 ? 2.623 1.249 10.431 1.00 77.56 90 LEU A O 1
ATOM 690 N N . VAL A 1 91 ? 3.711 -0.701 10.160 1.00 79.69 91 VAL A N 1
ATOM 691 C CA . VAL A 1 91 ? 3.669 -1.064 11.589 1.00 79.69 91 VAL A CA 1
ATOM 692 C C . VAL A 1 91 ? 4.424 -0.037 12.439 1.00 79.69 91 VAL A C 1
ATOM 694 O O . VAL A 1 91 ? 3.962 0.332 13.517 1.00 79.69 91 VAL A O 1
ATOM 697 N N . ALA A 1 92 ? 5.555 0.484 11.953 1.00 73.81 92 ALA A N 1
ATOM 698 C CA . ALA A 1 92 ? 6.301 1.540 12.644 1.00 73.81 92 ALA A CA 1
ATOM 699 C C . ALA A 1 92 ? 5.487 2.839 12.756 1.00 73.81 92 ALA A C 1
ATOM 701 O O . ALA A 1 92 ? 5.451 3.480 13.811 1.00 73.81 92 ALA A O 1
ATOM 702 N N . GLY A 1 93 ? 4.793 3.202 11.676 1.00 70.38 93 GLY A N 1
ATOM 703 C CA . GLY A 1 93 ? 3.871 4.330 11.624 1.00 70.38 93 GLY A CA 1
ATOM 704 C C . GLY A 1 93 ? 2.708 4.187 12.607 1.00 70.38 93 GLY A C 1
ATOM 705 O O . GLY A 1 93 ? 2.430 5.112 13.369 1.00 70.38 93 GLY A O 1
ATOM 706 N N . GLN A 1 94 ? 2.096 3.001 12.671 1.00 68.44 94 GLN A N 1
ATOM 707 C CA . GLN A 1 94 ? 1.014 2.689 13.613 1.00 68.44 94 GLN A CA 1
ATOM 708 C C . GLN A 1 94 ? 1.479 2.781 15.073 1.00 68.44 94 GLN A C 1
ATOM 710 O O . GLN A 1 94 ? 0.821 3.425 15.891 1.00 68.44 94 GLN A O 1
ATOM 715 N N . VAL A 1 95 ? 2.644 2.213 15.403 1.00 73.25 95 VAL A N 1
ATOM 716 C CA . VAL A 1 95 ? 3.214 2.282 16.763 1.00 73.25 95 VAL A CA 1
ATOM 717 C C . VAL A 1 95 ? 3.543 3.723 17.160 1.00 73.25 95 VAL A C 1
ATOM 719 O O . VAL A 1 95 ? 3.287 4.128 18.294 1.00 73.25 95 VAL A O 1
ATOM 722 N N . SER A 1 96 ? 4.083 4.515 16.232 1.00 64.25 96 SER A N 1
ATOM 723 C CA . SER A 1 96 ? 4.408 5.929 16.468 1.00 64.25 96 SER A CA 1
ATOM 724 C C . SER A 1 96 ? 3.199 6.872 16.381 1.00 64.25 96 SER A C 1
ATOM 726 O O . SER A 1 96 ? 3.340 8.056 16.691 1.00 64.25 96 SER A O 1
ATOM 728 N N . ARG A 1 97 ? 2.010 6.367 16.006 1.00 58.47 97 ARG A N 1
ATOM 729 C CA . ARG A 1 97 ? 0.772 7.132 15.748 1.00 58.47 97 ARG A CA 1
ATOM 730 C C . ARG A 1 97 ? 0.933 8.267 14.729 1.00 58.47 97 ARG A C 1
ATOM 732 O O . ARG A 1 97 ? 0.167 9.233 14.740 1.00 58.47 97 ARG A O 1
ATOM 739 N N . LEU A 1 98 ? 1.922 8.169 13.845 1.00 52.72 98 LEU A N 1
ATOM 740 C CA . LEU A 1 98 ? 2.050 9.061 12.698 1.00 52.72 98 LEU A CA 1
ATOM 741 C C . LEU A 1 98 ? 1.092 8.563 11.605 1.00 52.72 98 LEU A C 1
ATOM 743 O O . LEU A 1 98 ? 0.973 7.358 11.390 1.00 52.72 98 LEU A O 1
ATOM 747 N N . ILE A 1 99 ? 0.389 9.472 10.919 1.00 51.31 99 ILE A N 1
ATOM 748 C CA . ILE A 1 99 ? -0.553 9.130 9.836 1.00 51.31 99 ILE A CA 1
ATOM 749 C C . ILE A 1 99 ? 0.255 8.555 8.659 1.00 51.31 99 ILE A C 1
ATOM 751 O O . ILE A 1 99 ? 0.711 9.291 7.792 1.00 51.31 99 ILE A O 1
ATOM 755 N N . TYR A 1 100 ? 0.486 7.242 8.672 1.00 52.56 100 TYR A N 1
ATOM 756 C CA . TYR A 1 100 ? 1.385 6.537 7.746 1.00 52.56 100 TYR A CA 1
ATOM 757 C C . TYR A 1 100 ? 0.646 5.614 6.762 1.00 52.56 100 TYR A C 1
ATOM 759 O O . TYR A 1 100 ? 1.211 5.236 5.741 1.00 52.56 100 TYR A O 1
ATOM 767 N N . SER A 1 101 ? -0.612 5.248 7.033 1.00 51.69 101 SER A N 1
ATOM 768 C CA . SER A 1 101 ? -1.332 4.186 6.299 1.00 51.69 101 SER A CA 1
ATOM 769 C C . SER A 1 101 ? -1.530 4.475 4.802 1.00 51.69 101 SER A C 1
ATOM 771 O O . SER A 1 101 ? -1.244 3.633 3.944 1.00 51.69 101 SER A O 1
ATOM 773 N N . ASP A 1 102 ? -2.011 5.673 4.471 1.00 53.16 102 ASP A N 1
ATOM 774 C CA . ASP A 1 102 ? -2.549 5.936 3.128 1.00 53.16 102 ASP A CA 1
ATOM 775 C C . ASP A 1 102 ? -1.461 6.292 2.107 1.00 53.16 102 ASP A C 1
ATOM 777 O O . ASP A 1 102 ? -1.623 6.053 0.911 1.00 53.16 102 ASP A O 1
ATOM 781 N N . PHE A 1 103 ? -0.329 6.822 2.577 1.00 54.12 103 PHE A N 1
ATOM 782 C CA . PHE A 1 103 ? 0.810 7.166 1.725 1.00 54.12 103 PHE A CA 1
ATOM 783 C C . PHE A 1 103 ? 1.712 5.957 1.464 1.00 54.12 103 PHE A C 1
ATOM 785 O O . PHE A 1 103 ? 2.101 5.724 0.320 1.00 54.12 103 PHE A O 1
ATOM 792 N N . VAL A 1 104 ? 1.970 5.120 2.479 1.00 59.50 104 VAL A N 1
ATOM 793 C CA . VAL A 1 104 ? 2.791 3.899 2.342 1.00 59.50 104 VAL A CA 1
ATOM 794 C C . VAL A 1 104 ? 2.218 2.950 1.291 1.00 59.50 104 VAL A C 1
ATOM 796 O O . VAL A 1 104 ? 2.959 2.373 0.500 1.00 59.50 104 VAL A O 1
ATOM 799 N N . THR A 1 105 ? 0.898 2.825 1.211 1.00 62.75 105 THR A N 1
ATOM 800 C CA . THR A 1 105 ? 0.245 1.948 0.230 1.00 62.75 105 THR A CA 1
ATOM 801 C C . THR A 1 105 ? 0.380 2.469 -1.207 1.00 62.75 105 THR A C 1
ATOM 803 O O . THR A 1 105 ? 0.666 1.687 -2.115 1.00 62.75 105 THR A O 1
ATOM 806 N N . GLN A 1 106 ? 0.284 3.783 -1.430 1.00 64.31 106 GLN A N 1
ATOM 807 C CA . GLN A 1 106 ? 0.478 4.386 -2.758 1.00 64.31 106 GLN A CA 1
ATOM 808 C C . GLN A 1 106 ? 1.934 4.297 -3.237 1.00 64.31 106 GLN A C 1
ATOM 810 O O . GLN A 1 106 ? 2.177 3.940 -4.394 1.00 64.31 106 GLN A O 1
ATOM 815 N N . ILE A 1 107 ? 2.888 4.544 -2.331 1.00 64.75 107 ILE A N 1
ATOM 816 C CA . ILE A 1 107 ? 4.336 4.376 -2.546 1.00 64.75 107 ILE A CA 1
ATOM 817 C C . ILE A 1 107 ? 4.638 2.975 -3.077 1.00 64.75 107 ILE A C 1
ATOM 819 O O . ILE A 1 107 ? 5.223 2.783 -4.147 1.00 64.75 107 ILE A O 1
ATOM 823 N N . VAL A 1 108 ? 4.156 1.985 -2.337 1.00 74.00 108 VAL A N 1
ATOM 824 C CA . VAL A 1 108 ? 4.379 0.572 -2.608 1.00 74.00 108 VAL A CA 1
ATOM 825 C C . VAL A 1 108 ? 3.800 0.170 -3.959 1.00 74.00 108 VAL A C 1
ATOM 827 O O . VAL A 1 108 ? 4.462 -0.515 -4.736 1.00 74.00 108 VAL A O 1
ATOM 830 N N . GLN A 1 109 ? 2.600 0.641 -4.299 1.00 79.69 109 GLN A N 1
ATOM 831 C CA . GLN A 1 109 ? 1.954 0.285 -5.560 1.00 79.69 109 GLN A CA 1
ATOM 832 C C . GLN A 1 109 ? 2.757 0.725 -6.790 1.00 79.69 109 GLN A C 1
ATOM 834 O O . GLN A 1 109 ? 2.848 -0.028 -7.766 1.00 79.69 109 GLN A O 1
ATOM 839 N N . LEU A 1 110 ? 3.353 1.916 -6.742 1.00 82.38 110 LEU A N 1
ATOM 840 C CA . LEU A 1 110 ? 4.121 2.472 -7.851 1.00 82.38 110 LEU A CA 1
ATOM 841 C C . LEU A 1 110 ? 5.445 1.724 -8.057 1.00 82.38 110 LEU A C 1
ATOM 843 O O . LEU A 1 110 ? 5.761 1.301 -9.172 1.00 82.38 110 LEU A O 1
ATOM 847 N N . VAL A 1 111 ? 6.179 1.506 -6.965 1.00 86.81 111 VAL A N 1
ATOM 848 C CA . VAL A 1 111 ? 7.470 0.805 -6.958 1.00 86.81 111 VAL A CA 1
ATOM 849 C C . VAL A 1 111 ? 7.297 -0.654 -7.384 1.00 86.81 111 VAL A C 1
ATOM 851 O O . VAL A 1 111 ? 7.998 -1.127 -8.280 1.00 86.81 111 VAL A O 1
ATOM 854 N N . MET A 1 112 ? 6.308 -1.356 -6.825 1.00 87.62 112 MET A N 1
ATOM 855 C CA . MET A 1 112 ? 5.982 -2.731 -7.218 1.00 87.62 112 MET A CA 1
ATOM 856 C C . MET A 1 112 ? 5.617 -2.829 -8.705 1.00 87.62 112 MET A C 1
ATOM 858 O O . MET A 1 112 ? 6.058 -3.752 -9.394 1.00 87.62 112 MET A O 1
ATOM 862 N N . GLY A 1 113 ? 4.831 -1.873 -9.215 1.00 86.88 113 GLY A N 1
ATOM 863 C CA . GLY A 1 113 ? 4.459 -1.805 -10.628 1.00 86.88 113 GLY A CA 1
ATOM 864 C C . GLY A 1 113 ? 5.673 -1.649 -11.545 1.00 86.88 113 GLY A C 1
ATOM 865 O O . GLY A 1 113 ? 5.771 -2.348 -12.556 1.00 86.88 113 GLY A O 1
ATOM 866 N N . ALA A 1 114 ? 6.628 -0.797 -11.167 1.00 88.88 114 ALA A N 1
ATOM 867 C CA . ALA A 1 114 ? 7.870 -0.605 -11.911 1.00 88.88 114 ALA A CA 1
ATOM 868 C C . ALA A 1 114 ? 8.753 -1.860 -11.918 1.00 88.88 114 ALA A C 1
ATOM 870 O O . ALA A 1 114 ? 9.245 -2.245 -12.980 1.00 88.88 114 ALA A O 1
ATOM 871 N N . ILE A 1 115 ? 8.896 -2.543 -10.777 1.00 88.75 115 ILE A N 1
ATOM 872 C CA . ILE A 1 115 ? 9.682 -3.783 -10.683 1.00 88.75 115 ILE A CA 1
ATOM 873 C C . ILE A 1 115 ? 9.075 -4.874 -11.575 1.00 88.75 115 ILE A C 1
ATOM 875 O O . ILE A 1 115 ? 9.778 -5.461 -12.400 1.00 88.75 115 ILE A O 1
ATOM 879 N N . ILE A 1 116 ? 7.762 -5.119 -11.477 1.00 86.88 116 ILE A N 1
ATOM 880 C CA . ILE A 1 116 ? 7.073 -6.124 -12.309 1.00 86.88 116 ILE A CA 1
ATOM 881 C C . ILE A 1 116 ? 7.171 -5.755 -13.794 1.00 86.88 116 ILE A C 1
ATOM 883 O O . ILE A 1 116 ? 7.474 -6.618 -14.625 1.00 86.88 116 ILE A O 1
ATOM 887 N N . GLY A 1 117 ? 6.985 -4.473 -14.119 1.00 86.12 117 GLY A N 1
ATOM 888 C CA . GLY A 1 117 ? 7.107 -3.926 -15.471 1.00 86.12 117 GLY A CA 1
ATOM 889 C C . GLY A 1 117 ? 8.525 -3.977 -16.048 1.00 86.12 117 GLY A C 1
ATOM 890 O O . GLY A 1 117 ? 8.689 -3.832 -17.258 1.00 86.12 117 GLY A O 1
ATOM 891 N N . GLY A 1 118 ? 9.543 -4.244 -15.225 1.00 86.44 118 GLY A N 1
ATOM 892 C CA . GLY A 1 118 ? 10.938 -4.307 -15.653 1.00 86.44 118 GLY A CA 1
ATOM 893 C C . GLY A 1 118 ? 11.577 -2.940 -15.865 1.00 86.44 118 GLY A C 1
ATOM 894 O O . GLY A 1 118 ? 12.403 -2.805 -16.767 1.00 86.44 118 GLY A O 1
ATOM 895 N N . GLY A 1 119 ? 11.174 -1.942 -15.077 1.00 87.25 119 GLY A N 1
ATOM 896 C CA . GLY A 1 119 ? 11.863 -0.657 -15.008 1.00 87.25 119 GLY A CA 1
ATOM 897 C C . GLY A 1 119 ? 13.318 -0.823 -14.564 1.00 87.25 119 GLY A C 1
ATOM 898 O O . GLY A 1 119 ? 13.669 -1.810 -13.916 1.00 87.25 119 GLY A O 1
ATOM 899 N N . SER A 1 120 ? 14.171 0.128 -14.938 1.00 89.25 120 SER A N 1
ATOM 900 C CA . SER A 1 120 ? 15.558 0.156 -14.467 1.00 89.25 120 SER A CA 1
ATOM 901 C C . SER A 1 120 ? 15.641 0.550 -12.990 1.00 89.25 120 SER A C 1
ATOM 903 O O . SER A 1 120 ? 14.726 1.184 -12.460 1.00 89.25 120 SE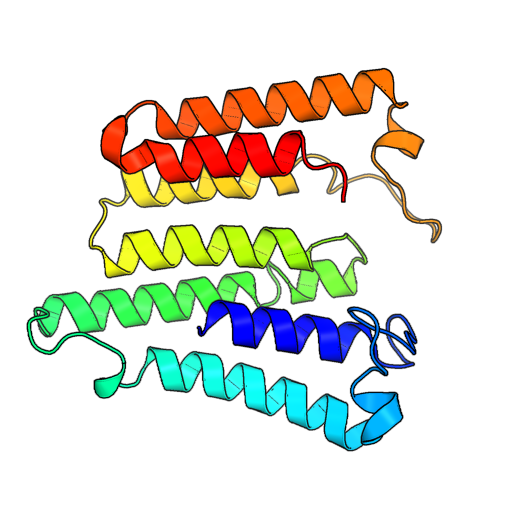R A O 1
ATOM 905 N N . ASP A 1 121 ? 16.764 0.241 -12.341 1.00 88.31 121 ASP A N 1
ATOM 906 C CA . ASP A 1 121 ? 17.007 0.618 -10.942 1.00 88.31 121 ASP A CA 1
ATOM 907 C C . ASP A 1 121 ? 16.869 2.135 -10.727 1.00 88.31 121 ASP A C 1
ATOM 909 O O . ASP A 1 121 ? 16.222 2.564 -9.776 1.00 88.31 121 ASP A O 1
ATOM 913 N N . ASP A 1 122 ? 17.359 2.952 -11.668 1.00 88.88 122 ASP A N 1
ATOM 914 C CA . ASP A 1 122 ? 17.201 4.413 -11.627 1.00 88.88 122 ASP A CA 1
ATOM 915 C C . ASP A 1 122 ? 15.730 4.854 -11.672 1.00 88.88 122 ASP A C 1
ATOM 917 O O . ASP A 1 122 ? 15.335 5.806 -10.996 1.00 88.88 122 ASP A O 1
ATOM 921 N N . GLN A 1 123 ? 14.902 4.176 -12.474 1.00 88.44 123 GLN A N 1
ATOM 922 C CA . GLN A 1 123 ? 13.468 4.462 -12.545 1.00 88.44 123 GLN A CA 1
ATOM 923 C C . GLN A 1 123 ? 12.773 4.065 -11.246 1.00 88.44 123 GLN A C 1
ATOM 925 O O . GLN A 1 123 ? 11.962 4.831 -10.731 1.00 88.44 123 GLN A O 1
ATOM 930 N N . ILE A 1 124 ? 13.103 2.892 -10.707 1.00 88.62 124 ILE A N 1
ATOM 931 C CA . ILE A 1 124 ? 12.562 2.398 -9.439 1.00 88.62 124 ILE A CA 1
ATOM 932 C C . ILE A 1 124 ? 12.920 3.365 -8.303 1.00 88.62 124 ILE A C 1
ATOM 934 O O . ILE A 1 124 ? 12.046 3.737 -7.524 1.00 88.62 124 ILE A O 1
ATOM 938 N N . GLU A 1 125 ? 14.167 3.829 -8.240 1.00 86.81 125 GLU A N 1
ATOM 939 C CA . GLU A 1 125 ? 14.637 4.752 -7.205 1.00 86.81 125 GLU A CA 1
ATOM 940 C C . GLU A 1 125 ? 13.965 6.128 -7.293 1.00 86.81 125 GLU A C 1
ATOM 942 O O . GLU A 1 125 ? 13.583 6.708 -6.278 1.00 86.81 125 GLU A O 1
ATOM 947 N N . ARG A 1 126 ? 13.739 6.651 -8.501 1.00 85.06 126 ARG A N 1
ATOM 948 C CA . ARG A 1 126 ? 12.983 7.903 -8.679 1.00 85.06 126 ARG A CA 1
ATOM 949 C C . ARG A 1 126 ? 11.534 7.768 -8.243 1.00 85.06 126 ARG A C 1
ATOM 951 O O . ARG A 1 126 ? 11.011 8.669 -7.596 1.00 85.06 126 ARG A O 1
ATOM 958 N N . LEU A 1 127 ? 10.902 6.637 -8.549 1.00 84.81 127 LEU A N 1
ATOM 959 C CA . LEU A 1 127 ? 9.536 6.363 -8.104 1.00 84.81 127 LEU A CA 1
ATOM 960 C C . LEU A 1 127 ? 9.465 6.191 -6.582 1.00 84.81 127 LEU A C 1
ATOM 962 O O . LEU A 1 127 ? 8.500 6.653 -5.981 1.00 84.81 127 LEU A O 1
ATOM 966 N N . ARG A 1 128 ? 10.497 5.620 -5.941 1.00 80.94 128 ARG A N 1
ATOM 967 C CA . ARG A 1 128 ? 10.620 5.624 -4.474 1.00 80.94 128 ARG A CA 1
ATOM 968 C C . ARG A 1 128 ? 10.694 7.047 -3.940 1.00 80.94 128 ARG A C 1
ATOM 970 O O . ARG A 1 128 ? 9.895 7.380 -3.074 1.00 80.94 128 ARG A O 1
ATOM 977 N N . LYS A 1 129 ? 11.573 7.896 -4.479 1.00 78.44 129 LYS A N 1
ATOM 978 C CA . LYS A 1 129 ? 11.752 9.286 -4.018 1.00 78.44 129 LYS A CA 1
ATOM 979 C C . LYS A 1 129 ? 10.505 10.139 -4.177 1.00 78.44 129 LYS A C 1
ATOM 981 O O . LYS A 1 129 ? 10.068 10.726 -3.191 1.0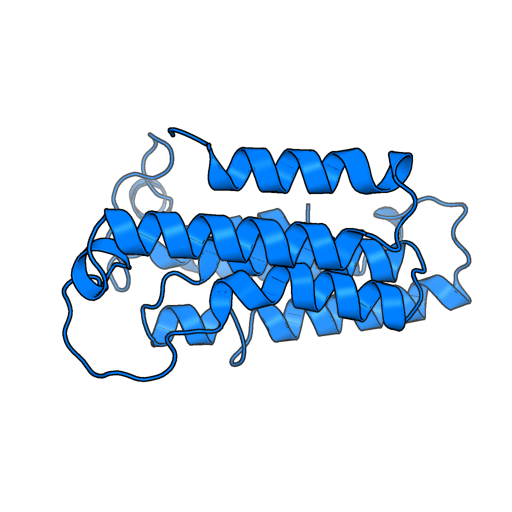0 78.44 129 LYS A O 1
ATOM 986 N N . TYR A 1 130 ? 9.893 10.085 -5.365 1.00 74.75 130 TYR A N 1
ATOM 987 C CA . TYR A 1 130 ? 8.587 10.683 -5.675 1.00 74.75 130 TYR A CA 1
ATOM 988 C C . TYR A 1 130 ? 7.565 10.413 -4.572 1.00 74.75 130 TYR A C 1
ATOM 990 O O . TYR A 1 130 ? 6.727 11.242 -4.247 1.00 74.75 130 TYR A O 1
ATOM 998 N N . SER A 1 131 ? 7.648 9.217 -4.004 1.00 66.12 131 SER A N 1
ATOM 999 C CA . SER A 1 131 ? 6.670 8.702 -3.076 1.00 66.12 131 SER A CA 1
ATOM 1000 C C . SER A 1 131 ? 7.096 8.870 -1.598 1.00 66.12 131 SER A C 1
ATOM 1002 O O . SER A 1 131 ? 6.245 9.057 -0.736 1.00 66.12 131 SER A O 1
ATOM 1004 N N . SER A 1 132 ? 8.399 8.881 -1.285 1.00 61.03 132 SER A N 1
ATOM 1005 C CA . SER A 1 132 ? 8.935 9.000 0.082 1.00 61.03 132 SER A CA 1
ATOM 1006 C C . SER A 1 132 ? 9.031 10.434 0.600 1.00 61.03 132 SER A C 1
ATOM 1008 O O . SER A 1 132 ? 9.032 10.639 1.814 1.00 61.03 132 SER A O 1
ATOM 1010 N N . GLU A 1 133 ? 9.144 11.430 -0.284 1.00 52.28 133 GLU A N 1
ATOM 1011 C CA . GLU A 1 133 ? 9.280 12.838 0.128 1.00 52.28 133 GLU A CA 1
ATOM 1012 C C . GLU A 1 133 ? 8.016 13.370 0.831 1.00 52.28 133 GLU A C 1
ATOM 1014 O O . GLU A 1 133 ? 8.127 14.225 1.710 1.00 52.28 133 GLU A O 1
ATOM 1019 N N . GLU A 1 134 ? 6.859 12.745 0.592 1.00 49.06 134 GLU A N 1
ATOM 1020 C CA . GLU A 1 134 ? 5.609 12.938 1.348 1.00 49.06 134 GLU A CA 1
ATOM 1021 C C . GLU A 1 134 ? 5.715 12.516 2.833 1.00 49.06 134 GLU A C 1
ATOM 1023 O O . GLU A 1 134 ? 4.999 13.037 3.686 1.00 49.06 134 GLU A O 1
ATOM 1028 N N . LEU A 1 135 ? 6.630 11.601 3.187 1.00 44.53 135 LEU A N 1
ATOM 1029 C CA . LEU A 1 135 ? 6.767 11.039 4.545 1.00 44.53 135 LEU A CA 1
ATOM 1030 C C . LEU A 1 135 ? 7.896 11.683 5.381 1.00 44.53 135 LEU A C 1
ATOM 1032 O O . LEU A 1 135 ? 8.023 11.421 6.580 1.00 44.53 135 LEU A O 1
ATOM 1036 N N . GLY A 1 136 ? 8.755 12.501 4.766 1.00 40.84 136 GLY A N 1
ATOM 1037 C CA . GLY A 1 136 ? 10.149 12.644 5.205 1.00 40.84 136 GLY A CA 1
ATOM 1038 C C . GLY A 1 136 ? 10.545 13.797 6.137 1.00 40.84 136 GLY A C 1
ATOM 1039 O O . GLY A 1 136 ? 11.716 13.854 6.506 1.00 40.84 136 GLY A O 1
ATOM 1040 N N . LYS A 1 137 ? 9.677 14.739 6.542 1.00 40.19 137 LYS A N 1
ATOM 1041 C CA . LYS A 1 137 ? 10.150 15.955 7.267 1.00 40.19 137 LYS A CA 1
ATOM 1042 C C . LYS A 1 137 ? 9.628 16.182 8.688 1.00 40.19 137 LYS A C 1
ATOM 104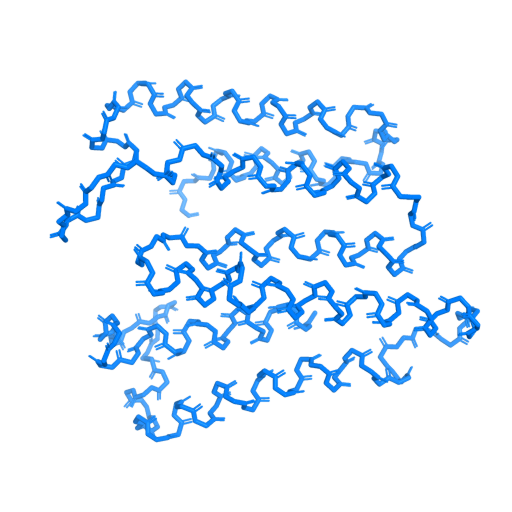4 O O . LYS A 1 137 ? 9.741 17.296 9.199 1.00 40.19 137 LYS A O 1
ATOM 1049 N N . THR A 1 138 ? 9.126 15.167 9.396 1.00 37.47 138 THR A N 1
ATOM 1050 C CA . THR A 1 138 ? 8.836 15.339 10.842 1.00 37.47 138 THR A CA 1
ATOM 1051 C C . THR A 1 138 ? 9.023 14.085 11.700 1.00 37.47 138 THR A C 1
ATOM 1053 O O . THR A 1 138 ? 8.349 13.906 12.708 1.00 37.47 138 THR A O 1
ATOM 1056 N N . ALA A 1 139 ? 10.002 13.237 11.375 1.00 33.91 139 ALA A N 1
ATOM 1057 C CA . ALA A 1 139 ? 10.550 12.285 12.344 1.00 33.91 139 ALA A CA 1
ATOM 1058 C C . ALA A 1 139 ? 11.497 13.030 13.303 1.00 33.91 139 ALA A C 1
ATOM 1060 O O . ALA A 1 139 ? 12.717 12.990 13.161 1.00 33.91 139 ALA A O 1
ATOM 1061 N N . GLY A 1 140 ? 10.934 13.796 14.238 1.00 36.16 140 GLY A N 1
ATOM 1062 C CA . GLY A 1 140 ? 11.725 14.475 15.262 1.00 36.16 140 GLY A CA 1
ATOM 1063 C C . GLY A 1 140 ? 11.123 15.778 15.757 1.00 36.16 140 GLY A C 1
ATOM 1064 O O . GLY A 1 140 ? 11.651 16.847 15.460 1.00 36.16 140 GLY A O 1
ATOM 1065 N N . LYS A 1 141 ? 10.045 15.690 16.541 1.00 35.72 141 LYS A N 1
ATOM 1066 C CA . LYS A 1 141 ? 9.824 16.547 17.715 1.00 35.72 141 LYS A CA 1
ATOM 1067 C C . LYS A 1 141 ? 8.671 15.997 18.554 1.00 35.72 141 LYS A C 1
ATOM 1069 O O . LYS A 1 141 ? 7.626 15.634 18.034 1.00 35.72 141 LYS A O 1
ATOM 1074 N N . ASP A 1 142 ? 8.957 15.904 19.841 1.00 36.28 142 ASP A N 1
ATOM 1075 C CA . ASP A 1 142 ? 8.253 15.192 20.899 1.00 36.28 142 ASP A CA 1
ATOM 1076 C C . ASP A 1 142 ? 6.731 15.384 21.031 1.00 36.28 142 ASP A C 1
ATOM 1078 O O . ASP A 1 142 ? 6.209 16.493 20.991 1.00 36.28 142 ASP A O 1
ATOM 1082 N N . SER A 1 143 ? 6.087 14.248 21.326 1.00 41.56 143 SER A N 1
ATOM 1083 C CA . SER A 1 143 ? 5.221 13.978 22.487 1.00 41.56 143 SER A CA 1
ATOM 1084 C C . SER A 1 143 ? 4.092 14.956 22.841 1.00 41.56 143 SER A C 1
ATOM 1086 O O . SER A 1 143 ? 4.293 15.896 23.601 1.00 41.56 143 SER A O 1
ATOM 1088 N N . ALA A 1 144 ? 2.867 14.609 22.440 1.00 37.97 144 ALA A N 1
ATOM 1089 C CA . ALA A 1 144 ? 1.671 14.471 23.288 1.00 37.97 144 ALA A CA 1
ATOM 1090 C C . ALA A 1 144 ? 0.474 14.221 22.362 1.00 37.97 144 ALA A C 1
ATOM 1092 O O . ALA A 1 144 ? 0.400 14.781 21.274 1.00 37.97 144 ALA A O 1
ATOM 1093 N N . SER A 1 145 ? -0.452 13.353 22.757 1.00 45.56 145 SER A N 1
ATOM 1094 C CA . SER A 1 145 ? -1.657 13.077 21.979 1.00 45.56 145 SER A CA 1
ATOM 1095 C C . SER A 1 145 ? -2.548 14.320 21.870 1.00 45.56 145 SER A C 1
ATOM 1097 O O . SER A 1 145 ? -3.350 14.583 22.760 1.00 45.56 145 SER A O 1
ATOM 1099 N N . ASP A 1 146 ? -2.396 15.043 20.769 1.00 43.91 146 ASP A N 1
ATOM 1100 C CA . ASP A 1 146 ? -3.425 15.802 20.060 1.00 43.91 146 ASP A CA 1
ATOM 1101 C C . ASP A 1 146 ? -2.865 15.955 18.644 1.00 43.91 146 ASP A C 1
ATOM 1103 O O . ASP A 1 146 ? -1.879 16.667 18.471 1.00 43.91 146 ASP A O 1
ATOM 1107 N N . LYS A 1 147 ? -3.368 15.162 17.678 1.00 53.03 147 LYS A N 1
ATOM 1108 C CA . LYS A 1 147 ? -2.744 14.905 16.357 1.00 53.03 147 LYS A CA 1
ATOM 1109 C C . LYS A 1 147 ? -2.034 16.171 15.832 1.00 53.03 147 LYS A C 1
ATOM 1111 O O . LYS A 1 147 ? -2.693 17.108 15.384 1.00 53.03 147 LYS A O 1
ATOM 1116 N N . THR A 1 148 ? -0.698 16.221 15.923 1.00 56.72 148 THR A N 1
ATOM 1117 C CA . THR A 1 148 ? 0.094 17.363 15.444 1.00 56.72 148 THR A CA 1
ATOM 1118 C C . THR A 1 148 ? -0.013 17.402 13.928 1.00 56.72 148 THR A C 1
ATOM 1120 O O . THR A 1 148 ? 0.717 16.717 13.219 1.00 56.72 148 THR A O 1
ATOM 1123 N N . THR A 1 149 ? -0.977 18.161 13.420 1.00 62.66 149 THR A N 1
ATOM 1124 C CA . THR A 1 149 ? -1.156 18.375 11.986 1.00 62.66 149 THR A CA 1
ATOM 1125 C C . THR A 1 149 ? -0.196 19.460 11.502 1.00 62.66 149 THR A C 1
ATOM 1127 O O . THR A 1 149 ? 0.197 20.346 12.266 1.00 62.66 149 THR A O 1
ATOM 1130 N N . TYR A 1 150 ? 0.155 19.442 10.212 1.00 62.41 150 TYR A N 1
ATOM 1131 C CA . TYR A 1 150 ? 0.956 20.509 9.599 1.00 62.41 150 TYR A CA 1
ATOM 1132 C C . TYR A 1 150 ? 0.361 21.900 9.847 1.00 62.41 150 TYR A C 1
ATOM 1134 O O . TYR A 1 150 ? 1.095 22.838 10.149 1.00 62.41 150 TYR A O 1
ATOM 1142 N N . GLN A 1 151 ? -0.970 22.014 9.835 1.00 64.00 151 GLN A N 1
ATOM 1143 C CA . GLN A 1 151 ? -1.672 23.263 10.126 1.00 64.00 151 GLN A CA 1
ATOM 1144 C C . GLN A 1 151 ? -1.432 23.747 11.560 1.00 64.00 151 GLN A C 1
ATOM 1146 O O . GLN A 1 151 ? -1.179 24.934 11.758 1.00 64.00 151 GLN A O 1
ATOM 1151 N N . ASN A 1 152 ? -1.448 22.841 12.543 1.00 67.19 152 ASN A N 1
ATOM 1152 C CA . ASN A 1 152 ? -1.172 23.177 13.942 1.00 67.19 152 ASN A CA 1
ATOM 1153 C C . ASN A 1 152 ? 0.300 23.560 14.168 1.00 67.19 152 ASN A C 1
ATOM 1155 O O . ASN A 1 152 ? 0.595 24.370 15.044 1.00 67.19 152 ASN A O 1
ATOM 1159 N N . LEU A 1 153 ? 1.223 22.999 13.379 1.00 72.44 153 LEU A N 1
ATOM 1160 C CA . LEU A 1 153 ? 2.664 23.220 13.528 1.00 72.44 153 LEU A CA 1
ATOM 1161 C C . LEU A 1 153 ? 3.172 24.465 12.775 1.00 72.44 153 LEU A C 1
ATOM 1163 O O . LEU A 1 153 ? 4.024 25.195 13.283 1.00 72.44 153 LEU A O 1
ATOM 1167 N N . LEU A 1 154 ? 2.689 24.688 11.550 1.00 74.69 154 LEU A N 1
ATOM 1168 C CA . LEU A 1 154 ? 3.224 25.679 10.607 1.00 74.69 154 LEU A CA 1
ATOM 1169 C C . LEU A 1 154 ? 2.255 26.836 10.325 1.00 74.69 154 LEU A C 1
ATOM 1171 O O . LEU A 1 154 ? 2.687 27.891 9.857 1.00 74.69 154 LEU A O 1
ATOM 1175 N N . GLY A 1 155 ? 0.963 26.662 10.612 1.00 79.75 155 GLY A N 1
ATOM 1176 C CA . GLY A 1 155 ? -0.104 27.541 10.138 1.00 79.75 155 GLY A CA 1
ATOM 1177 C C . GLY A 1 155 ? -0.558 27.191 8.716 1.00 79.75 155 GLY A C 1
ATOM 1178 O O . GLY A 1 155 ? 0.147 26.519 7.961 1.00 79.75 155 GLY A O 1
ATOM 1179 N N . LEU A 1 156 ? -1.763 27.638 8.349 1.00 79.50 156 LEU A N 1
ATOM 1180 C CA . LEU A 1 156 ? -2.423 27.255 7.094 1.00 79.50 156 LEU A CA 1
ATOM 1181 C C . LEU A 1 156 ? -1.625 27.687 5.855 1.00 79.50 156 LEU A C 1
ATOM 1183 O O . LEU A 1 156 ? -1.396 26.874 4.970 1.00 79.50 156 LEU A O 1
ATOM 1187 N N . GLU A 1 157 ? -1.145 28.929 5.826 1.00 82.00 157 GLU A N 1
ATOM 1188 C CA . GLU A 1 157 ? -0.405 29.494 4.689 1.00 82.00 157 GLU A CA 1
ATOM 1189 C C . GLU A 1 157 ? 0.905 28.738 4.411 1.00 82.00 157 GLU A C 1
ATOM 1191 O O . GLU A 1 157 ? 1.135 28.284 3.295 1.00 82.00 157 GLU A O 1
ATOM 1196 N N . LYS A 1 158 ? 1.713 28.482 5.447 1.00 80.19 158 LYS A N 1
ATOM 1197 C CA . LYS A 1 158 ? 2.954 27.701 5.310 1.00 80.19 158 LYS A CA 1
ATOM 1198 C C . LYS A 1 158 ? 2.708 26.223 5.018 1.00 80.19 158 LYS A C 1
ATOM 1200 O O . LYS A 1 158 ? 3.554 25.577 4.413 1.00 80.19 158 LYS A O 1
ATOM 1205 N N . SER A 1 159 ? 1.572 25.675 5.453 1.00 75.81 159 SER A N 1
ATOM 1206 C CA . SER A 1 159 ? 1.185 24.303 5.100 1.00 75.81 159 SER A CA 1
ATOM 1207 C C . SER A 1 159 ? 0.857 24.189 3.610 1.00 75.81 159 SER A C 1
ATOM 1209 O O . SER A 1 159 ? 1.221 23.195 2.991 1.00 75.81 159 SER A O 1
ATOM 1211 N N . TRP A 1 160 ? 0.222 25.214 3.029 1.00 82.12 160 TRP A N 1
ATOM 1212 C CA . TRP A 1 160 ? -0.017 25.299 1.586 1.00 82.12 160 TRP A CA 1
ATOM 1213 C C . TRP A 1 160 ? 1.282 25.457 0.799 1.00 82.12 160 TRP A C 1
ATOM 1215 O O . TRP A 1 160 ? 1.508 24.695 -0.133 1.00 82.12 160 TRP A O 1
ATOM 1225 N N . GLU A 1 161 ? 2.170 26.364 1.214 1.00 83.75 161 GLU A N 1
ATOM 1226 C CA . GLU A 1 161 ? 3.496 26.516 0.595 1.00 83.75 161 GLU A CA 1
ATOM 1227 C C . GLU A 1 161 ? 4.289 25.198 0.638 1.00 83.75 161 GLU A C 1
ATOM 1229 O O . GLU A 1 161 ? 4.939 24.806 -0.329 1.00 83.75 161 GLU A O 1
ATOM 1234 N N . PHE A 1 162 ? 4.215 24.471 1.755 1.00 78.88 162 PHE A N 1
ATOM 1235 C CA . PHE A 1 162 ? 4.854 23.166 1.880 1.00 78.88 162 PHE A CA 1
ATOM 1236 C C . PHE A 1 162 ? 4.256 22.128 0.917 1.00 78.88 162 PHE A C 1
ATOM 1238 O O . PHE A 1 162 ? 5.014 21.421 0.256 1.00 78.88 162 PHE A O 1
ATOM 1245 N N . ALA A 1 163 ? 2.928 22.075 0.782 1.00 77.56 163 ALA A N 1
ATOM 1246 C CA . ALA A 1 163 ? 2.254 21.187 -0.167 1.00 77.56 163 ALA A CA 1
ATOM 1247 C C . ALA A 1 163 ? 2.589 21.521 -1.635 1.00 77.56 163 ALA A C 1
ATOM 1249 O O . ALA A 1 163 ? 2.799 20.615 -2.437 1.00 77.56 163 ALA A O 1
ATOM 1250 N N . GLU A 1 164 ? 2.694 22.806 -1.992 1.00 84.06 164 GLU A N 1
ATOM 1251 C CA . GLU A 1 164 ? 3.105 23.231 -3.339 1.00 84.06 164 GLU A CA 1
ATOM 1252 C C . GLU A 1 164 ? 4.553 22.838 -3.656 1.00 84.06 164 GLU A C 1
ATOM 1254 O O . GLU A 1 164 ? 4.839 22.389 -4.768 1.00 84.06 164 GLU A O 1
ATOM 1259 N N . ASN A 1 165 ? 5.460 22.957 -2.682 1.00 84.62 165 ASN A N 1
ATOM 1260 C CA . ASN A 1 165 ? 6.844 22.511 -2.842 1.00 84.62 165 ASN A CA 1
ATOM 1261 C C . ASN A 1 165 ? 6.923 20.992 -3.054 1.00 84.62 165 ASN A C 1
ATOM 1263 O O . ASN A 1 165 ? 7.584 20.553 -3.991 1.00 84.62 165 ASN A O 1
ATOM 1267 N N . LEU A 1 166 ? 6.188 20.203 -2.261 1.00 80.62 166 LEU A N 1
ATOM 1268 C CA . LEU A 1 166 ? 6.103 18.748 -2.447 1.00 80.62 166 LEU A CA 1
ATOM 1269 C C . LEU A 1 166 ? 5.563 18.379 -3.836 1.00 80.62 166 LEU A C 1
ATOM 1271 O O . LEU A 1 166 ? 6.107 17.496 -4.495 1.00 80.62 166 LEU A O 1
ATOM 1275 N N . LEU A 1 167 ? 4.543 19.092 -4.325 1.00 82.69 167 LEU A N 1
ATOM 1276 C CA . LEU A 1 167 ? 4.003 18.875 -5.668 1.00 82.69 167 LEU A CA 1
ATOM 1277 C C . LEU A 1 167 ? 5.038 19.174 -6.766 1.00 82.69 167 LEU A C 1
ATOM 1279 O O . LEU A 1 167 ? 5.106 18.445 -7.759 1.00 82.69 167 LEU A O 1
ATOM 1283 N N . CYS A 1 168 ? 5.831 20.237 -6.616 1.00 86.62 168 CYS A N 1
ATOM 1284 C CA . CYS A 1 168 ? 6.915 20.559 -7.545 1.00 86.62 168 CYS A CA 1
ATOM 1285 C C . CYS A 1 168 ? 7.995 19.472 -7.554 1.00 86.62 168 CYS A C 1
ATOM 1287 O O . CYS A 1 168 ? 8.318 18.964 -8.631 1.00 86.62 168 CYS A O 1
ATOM 1289 N N . ASP A 1 169 ? 8.482 19.075 -6.377 1.00 82.25 169 ASP A N 1
ATOM 1290 C CA . ASP A 1 169 ? 9.504 18.034 -6.219 1.00 82.25 169 ASP A CA 1
ATOM 1291 C C . ASP A 1 169 ? 9.018 16.707 -6.835 1.00 82.25 169 ASP A C 1
ATOM 1293 O O . ASP A 1 169 ? 9.706 16.083 -7.650 1.00 82.25 169 ASP A O 1
ATOM 1297 N N . ALA A 1 170 ? 7.766 16.325 -6.563 1.00 80.75 170 ALA A N 1
ATOM 1298 C CA . ALA A 1 170 ? 7.127 15.142 -7.132 1.00 80.75 170 ALA A CA 1
ATOM 1299 C C . ALA A 1 170 ? 7.090 15.186 -8.676 1.00 80.75 170 ALA A C 1
ATOM 1301 O O . ALA A 1 170 ? 7.439 14.216 -9.356 1.00 80.75 170 ALA A O 1
ATOM 1302 N N . LYS A 1 171 ? 6.726 16.323 -9.277 1.00 86.69 171 LYS A N 1
ATOM 1303 C CA . LYS A 1 171 ? 6.740 16.471 -10.744 1.00 86.69 171 LYS A CA 1
ATOM 1304 C C . LYS A 1 171 ? 8.156 16.418 -11.320 1.00 86.69 171 LYS A C 1
ATOM 1306 O O . LYS A 1 171 ? 8.331 15.888 -12.419 1.00 86.69 171 LYS A O 1
ATOM 1311 N N . GLU A 1 172 ? 9.155 16.919 -10.598 1.00 89.44 172 GLU A N 1
ATOM 1312 C CA . GLU A 1 172 ? 10.560 16.868 -11.012 1.00 89.44 172 GLU A CA 1
ATOM 1313 C C . GLU A 1 172 ? 11.092 15.428 -11.065 1.00 89.44 172 GLU A C 1
ATOM 1315 O O . GLU A 1 172 ? 11.746 15.054 -12.042 1.00 89.44 172 GLU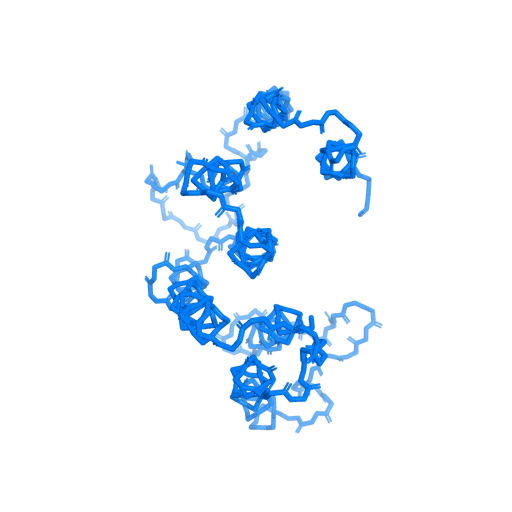 A O 1
ATOM 1320 N N . GLN A 1 173 ? 10.724 14.567 -10.108 1.00 86.06 173 GLN A N 1
ATOM 1321 C CA . GLN A 1 173 ? 11.106 13.144 -10.142 1.00 86.06 173 GLN A CA 1
ATOM 1322 C C . GLN A 1 173 ? 10.591 12.415 -11.394 1.00 86.06 173 GLN A C 1
ATOM 1324 O O . GLN A 1 173 ? 11.194 11.434 -11.841 1.00 86.06 173 GLN A O 1
ATOM 1329 N N . LEU A 1 174 ? 9.498 12.908 -11.986 1.00 86.75 174 LEU A N 1
ATOM 1330 C CA . LEU A 1 174 ? 8.884 12.361 -13.195 1.00 86.75 174 LEU A CA 1
ATOM 1331 C C . LEU A 1 174 ? 9.372 13.023 -14.497 1.00 86.75 174 LEU A C 1
ATOM 1333 O O . LEU A 1 174 ? 8.994 12.565 -15.576 1.00 86.75 174 LEU A O 1
ATOM 1337 N N . ALA A 1 175 ? 10.209 14.063 -14.431 1.00 87.44 175 ALA A N 1
ATOM 1338 C CA . ALA A 1 175 ? 10.593 14.870 -15.595 1.00 87.44 175 ALA A CA 1
ATOM 1339 C C . ALA A 1 175 ? 11.356 14.081 -16.676 1.00 87.44 175 ALA A C 1
ATOM 1341 O O . ALA A 1 175 ? 11.204 14.362 -17.866 1.00 87.44 175 ALA A O 1
ATOM 1342 N N . ASP A 1 176 ? 12.133 13.078 -16.260 1.00 86.12 176 ASP A N 1
ATOM 1343 C CA . ASP A 1 176 ? 12.948 12.235 -17.146 1.00 86.12 176 ASP A CA 1
ATOM 1344 C C . ASP A 1 176 ? 12.162 11.061 -17.761 1.00 86.12 176 ASP A C 1
ATOM 1346 O O . ASP A 1 176 ? 12.681 10.323 -18.604 1.00 86.12 176 ASP A O 1
ATOM 1350 N N . PHE A 1 177 ? 10.904 10.864 -17.357 1.00 87.19 177 PHE A N 1
ATOM 1351 C CA . PHE A 1 177 ? 10.030 9.865 -17.959 1.00 87.19 177 PHE A CA 1
ATOM 1352 C C . PHE A 1 177 ? 9.370 10.411 -19.230 1.00 87.19 177 PHE A C 1
ATOM 1354 O O . PHE A 1 177 ? 9.183 11.613 -19.417 1.00 87.19 177 PHE A O 1
ATOM 1361 N N . ASP A 1 178 ? 8.964 9.503 -20.119 1.00 92.38 178 ASP A N 1
ATOM 1362 C CA . ASP A 1 178 ? 8.152 9.881 -21.273 1.00 92.38 178 ASP A CA 1
ATOM 1363 C C . ASP A 1 178 ? 6.863 10.583 -20.812 1.00 92.38 178 ASP A C 1
ATOM 1365 O O . ASP A 1 178 ? 6.102 10.044 -20.005 1.00 92.38 178 ASP A O 1
ATOM 1369 N N . LYS A 1 179 ? 6.602 11.779 -21.353 1.00 87.50 179 LYS A N 1
ATOM 1370 C CA . LYS A 1 179 ? 5.493 12.639 -20.914 1.00 87.50 179 LYS A CA 1
ATOM 1371 C C . LYS A 1 179 ? 4.128 11.977 -21.076 1.00 87.50 179 LYS A C 1
ATOM 1373 O O . LYS A 1 179 ? 3.249 12.198 -20.248 1.00 87.50 179 LYS A O 1
ATOM 1378 N N . HIS A 1 180 ? 3.940 11.164 -22.116 1.00 87.62 180 HIS A N 1
ATOM 1379 C CA . HIS A 1 180 ? 2.677 10.459 -22.325 1.00 87.62 180 HIS A CA 1
ATOM 1380 C C . HIS A 1 180 ? 2.501 9.319 -21.321 1.00 87.62 180 HIS A C 1
ATOM 1382 O O . HIS A 1 180 ? 1.398 9.127 -20.811 1.00 87.62 180 HIS A O 1
ATOM 1388 N N . LYS A 1 181 ? 3.576 8.598 -20.986 1.00 84.94 181 LYS A N 1
ATOM 1389 C CA . LYS A 1 181 ? 3.553 7.540 -19.964 1.00 84.94 181 LYS A CA 1
ATOM 1390 C C . LYS A 1 181 ? 3.437 8.082 -18.538 1.00 84.94 181 LYS A C 1
ATOM 1392 O O . LYS A 1 181 ? 2.807 7.432 -17.710 1.00 84.94 181 LYS A O 1
ATOM 1397 N N . ALA A 1 182 ? 4.014 9.248 -18.253 1.00 87.31 182 ALA A N 1
ATOM 1398 C CA . ALA A 1 182 ? 3.978 9.877 -16.931 1.00 87.31 182 ALA A CA 1
ATOM 1399 C C . ALA A 1 182 ? 2.691 10.680 -16.670 1.00 87.31 182 ALA A C 1
ATOM 1401 O O . ALA A 1 182 ? 2.368 10.956 -15.516 1.00 87.31 182 ALA A O 1
ATOM 1402 N N . ALA A 1 183 ? 1.928 11.025 -17.715 1.00 86.38 183 ALA A N 1
ATOM 1403 C CA . ALA A 1 183 ? 0.703 11.822 -17.612 1.00 86.38 183 ALA A CA 1
ATOM 1404 C C . ALA A 1 183 ? -0.299 11.344 -16.536 1.00 86.38 183 ALA A C 1
ATOM 1406 O O . ALA A 1 183 ? -0.829 12.203 -15.826 1.00 86.38 183 ALA A O 1
ATOM 1407 N N . PRO A 1 184 ? -0.551 10.031 -16.340 1.00 87.31 184 PRO A N 1
ATOM 1408 C CA . PRO A 1 184 ? -1.436 9.570 -15.272 1.00 87.31 184 PRO A CA 1
ATOM 1409 C C . PRO A 1 184 ? -0.909 9.888 -13.868 1.00 87.31 184 PRO A C 1
ATOM 1411 O O . PRO A 1 184 ? -1.692 10.265 -13.003 1.00 87.31 184 PRO A O 1
ATOM 1414 N N . LEU A 1 185 ? 0.405 9.778 -13.645 1.00 83.94 185 LEU A N 1
ATOM 1415 C CA . LEU A 1 185 ? 1.031 10.062 -12.349 1.00 83.94 185 LEU A CA 1
ATOM 1416 C C . LEU A 1 185 ? 1.066 11.562 -12.062 1.00 83.94 185 LEU A C 1
ATOM 1418 O O . LEU A 1 185 ? 0.738 11.973 -10.957 1.00 83.94 185 LEU A O 1
ATOM 1422 N N . LEU A 1 186 ? 1.363 12.379 -13.077 1.00 85.75 186 LEU A N 1
ATOM 1423 C CA . LEU A 1 186 ? 1.281 13.838 -12.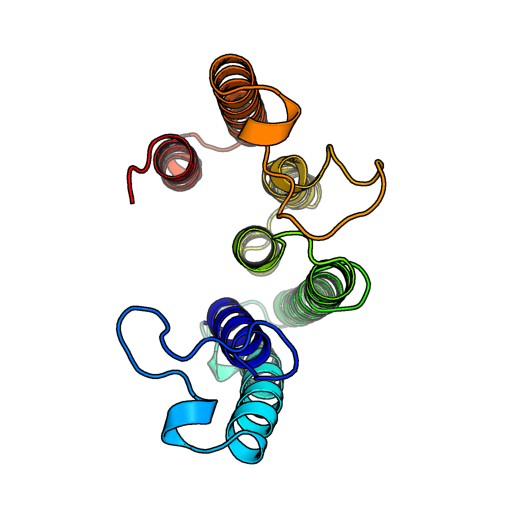971 1.00 85.75 186 LEU A CA 1
ATOM 1424 C C . LEU A 1 186 ? -0.144 14.289 -12.617 1.00 85.75 186 LEU A C 1
ATOM 1426 O O . LEU A 1 186 ? -0.331 15.112 -11.727 1.00 85.75 186 LEU A O 1
ATOM 1430 N N . SER A 1 187 ? -1.147 13.692 -13.266 1.00 85.00 187 SER A N 1
ATOM 1431 C CA . SER A 1 187 ? -2.559 13.981 -12.987 1.00 85.00 187 SER A CA 1
ATOM 1432 C C . SER A 1 187 ? -2.978 13.521 -11.587 1.00 85.00 187 SER A C 1
ATOM 1434 O O . SER A 1 187 ? -3.783 14.184 -10.938 1.00 85.00 187 SER A O 1
ATOM 1436 N N . LEU A 1 188 ? -2.438 12.393 -11.111 1.00 81.62 188 LEU A N 1
ATOM 1437 C CA . LEU A 1 188 ? -2.672 11.904 -9.753 1.00 81.62 188 LEU A CA 1
ATOM 1438 C C . LEU A 1 188 ? -2.037 12.826 -8.704 1.00 81.62 188 LEU A C 1
ATOM 1440 O O . LEU A 1 188 ? -2.686 13.107 -7.701 1.00 81.62 188 LEU A O 1
ATOM 1444 N N . ALA A 1 189 ? -0.822 13.326 -8.945 1.00 82.50 189 ALA A N 1
ATOM 1445 C CA . ALA A 1 189 ? -0.163 14.298 -8.072 1.00 82.50 189 ALA A CA 1
ATOM 1446 C C . ALA A 1 189 ? -1.013 15.570 -7.922 1.00 82.50 189 ALA A C 1
ATOM 1448 O O . ALA A 1 189 ? -1.303 16.000 -6.806 1.00 82.50 189 ALA A O 1
ATOM 1449 N N . ASP A 1 190 ? -1.502 16.112 -9.044 1.00 84.31 190 ASP A N 1
ATOM 1450 C CA . ASP A 1 190 ? -2.413 17.262 -9.043 1.00 84.31 190 ASP A CA 1
ATOM 1451 C C . ASP A 1 190 ? -3.723 16.952 -8.304 1.00 84.31 190 ASP A C 1
ATOM 1453 O O . ASP A 1 190 ? -4.209 17.763 -7.515 1.00 84.31 190 ASP A O 1
ATOM 1457 N N . TYR A 1 191 ? -4.292 15.761 -8.507 1.00 81.19 191 TYR A N 1
ATOM 1458 C CA . TYR A 1 191 ? -5.498 15.344 -7.795 1.00 81.19 191 TYR A CA 1
ATOM 1459 C C . TYR A 1 191 ? -5.282 15.268 -6.278 1.00 81.19 191 TYR A C 1
ATOM 1461 O O . TYR A 1 191 ? -6.116 15.763 -5.525 1.00 81.19 191 TYR A O 1
ATOM 1469 N N . ILE A 1 192 ? -4.179 14.678 -5.813 1.00 77.50 192 ILE A N 1
ATOM 1470 C CA . ILE A 1 192 ? -3.877 14.555 -4.379 1.00 77.50 192 ILE A CA 1
ATOM 1471 C C . ILE A 1 192 ? -3.678 15.936 -3.744 1.00 77.50 192 ILE A C 1
ATOM 1473 O O . ILE A 1 192 ? -4.203 16.170 -2.655 1.00 77.50 192 ILE A O 1
ATOM 1477 N N . ALA A 1 193 ? -2.983 16.848 -4.427 1.00 77.50 193 ALA A N 1
ATOM 1478 C CA . ALA A 1 193 ? -2.708 18.192 -3.921 1.00 77.50 193 ALA A CA 1
ATOM 1479 C C . ALA A 1 193 ? -3.961 19.081 -3.848 1.00 77.50 193 ALA A C 1
ATOM 1481 O O . ALA A 1 193 ? -4.093 19.890 -2.931 1.00 77.50 193 ALA A O 1
ATOM 1482 N N . TYR A 1 194 ? -4.894 18.930 -4.795 1.00 79.38 194 TYR A N 1
ATOM 1483 C CA . TYR A 1 194 ? -6.040 19.835 -4.937 1.00 79.38 194 TYR A CA 1
ATOM 1484 C C . TYR A 1 194 ? -7.408 19.199 -4.649 1.00 79.38 194 TYR A C 1
ATOM 1486 O O . TYR A 1 194 ? -8.438 19.857 -4.833 1.00 79.38 194 TYR A O 1
ATOM 1494 N N . ARG A 1 195 ? -7.467 17.938 -4.196 1.00 79.12 195 ARG A N 1
ATOM 1495 C CA . ARG A 1 195 ? -8.738 17.306 -3.801 1.00 79.12 195 ARG A CA 1
ATOM 1496 C C . ARG A 1 195 ? -9.398 18.073 -2.655 1.00 79.12 195 ARG A C 1
ATOM 1498 O O . ARG A 1 195 ? -8.735 18.536 -1.733 1.00 79.12 195 ARG A O 1
ATOM 1505 N N . GLN A 1 196 ? -10.725 18.166 -2.699 1.00 61.66 196 GLN A N 1
ATOM 1506 C CA . GLN A 1 196 ? -11.514 18.829 -1.653 1.00 61.66 196 GLN A CA 1
ATOM 1507 C C . GLN A 1 196 ? -12.267 17.864 -0.731 1.00 61.66 196 GLN A C 1
ATOM 1509 O O . GLN A 1 196 ? -12.868 18.332 0.228 1.00 61.66 196 GLN A O 1
ATOM 1514 N N . ASN A 1 197 ? -12.225 16.553 -1.006 1.00 49.22 197 ASN A N 1
ATOM 1515 C CA . ASN A 1 197 ? -12.783 15.479 -0.177 1.00 49.22 197 ASN A CA 1
ATOM 1516 C C . ASN A 1 197 ? -11.939 14.205 -0.312 1.00 49.22 197 ASN A C 1
ATOM 1518 O O . ASN A 1 197 ? -11.480 13.926 -1.446 1.00 49.22 197 ASN A O 1
#

Sequence (197 aa):
MQVEMVHTMSLVHDDLPCMEDDHLRRGKPTCHIVYGEPIAALTCDSLLALAFQHMASVNSYPPDIDPDKHTARVVCVIDELARCIGSEGLVAGQVSRLIYSDFVTQIVQLVMGAIIGGGSDDQIERLRKYSSEELGKTAGKDSASDKTTYQNLLGLEKSWEFAENLLCDAKEQLADFDKHKAAPLLSLADYIAYRQN

Foldseek 3Di:
DLLVLQLLLLVLVCCDPVHVVNQDDPRHGHPCNVPNDVVSNVSSVVSNVVSLVCLVDPVNDDPPDDPVLQVVLSVVLSVLVPCQVDCNHSVVCRVVVNPGRPLSSVLSVQLSVCSNVVHDPLLSVLSNVLRCVVPPPPPDDDDDPDHCDPCNVPNDVVVLVVLVVSLVSSVVSCPPPDCVVCVVVNVVSVCVSPPPD

Secondary structure (DSSP, 8-state):
-HHHHHHHHHHHHHTSTTTT--SEETTEE-HHHHH-HHHHHHHHHHHHHHHHHHHH-GGGS-TTS-HHHHHHHHHHHHHHHHHHHTTTTHHHHHHHT-S-HHHHHHHHHHHHHHHHHT--HHHHHHHHHHHHGGG-S-S-----SS---HHHHH-HHHHHHHHHHHHHHHHHHTTTS-HHHHHHHHHHHHHHHH---

InterPro domains:
  IPR000092 Polyprenyl synthetase-like [PF00348] (3-69)
  IPR008949 Isoprenoid synthase domain superfamily [G3DSA:1.10.600.10] (1-197)
  IPR008949 Isoprenoid synthase domain superfamily [SSF48576] (3-181)